Protein AF-M4ZAY9-F1 (afdb_monomer_lite)

Foldseek 3Di:
DDDDDDDDDDDPPPPPDDPVPVVVVVLVVLLVCCQDPDPPALVSNLRNLVSCCVPDDQLDPSNLSSLQSNLLSCLLVVVLVSNLVSLVSSLVSLPLVNVVVVVVPDDPPPDDDDDPQTPQRPDDPSCRSNLVSLQLNLLSCVLVLVLVVSLVSLVVNCVVPLQPVSSLLSNQLSQLSVVHDGPLVVSVVNYPCVDPPNVLSCVSVVNDALVVQLVVLCPDDPVSSLQSLLVSLLSNLSVCVSVVVLVSNLVSLVSNLPRPDSSDSSNSSSVSVNVVSVPDD

InterPro domains:
  IPR011990 Tetratricopeptide-like helical domain superfamily [G3DSA:1.25.40.10] (58-279)
  IPR011990 Tetratricopeptide-like helical domain superfamily [SSF48452] (43-262)
  IPR019734 Tetratricopeptide repeat [PS50005] (131-164)
  IPR019734 Tetratricopeptide repeat [SM00028] (64-97)
  IPR019734 Tetratricopeptide repeat [SM00028] (131-164)

Sequence (281 aa):
MTTQRWRLYLGCALIIGLISGLPARAEAAEAKRCTTTADPGADARIAGCSVVIEHGKPATPQVIEARFARAGAYLRKGDVDHAIDDYKIVIEQSSAGLLAAFDRAAPDQQESEPQPASRFGRAFGRNGYRTQAYRALGIARFQAGLLEQSQDDFRWLSEMDPRNADAALWLDLARRRAGQPSELADSAKRLDMSKWPAPIVRLFLGQTTPEAVLAAADRGGPAVRKARRCEASFFAGELMLQQSREADAIRLIDRAAAECPPTSGERSVANAEARILSIMP

Secondary structure (DSSP, 8-state):
-------------------TTHHHHHHHHHHHHHH-SS---HHHHHHHHHHHHHHSPTTSHHHHHHHHHHHHHHHHHT-HHHHHHHHHHHHHHTSHHHHHHHHHHS------------TTTTS--TTHHHHHHHHHHHHHHHHTT-HHHHHHHHHHHHHH-TT-HHHHHHHHHHHHHTTPPP-HHHHHTTS-TTSTTHHHHHHHTTSS-HHHHHHHHTSS-HHHHHHHHHHHHHHHHHHHHHTT-HHHHHHHHHHHHHHS-TT-HHHHHHHHHHHHHTT--

Radius of gyration: 25.93 Å; chains: 1; bounding box: 58×63×100 Å

Organism: NCBI:txid1245469

pLDDT: mean 82.8, std 20.81, range [28.36, 98.69]

Structure (mmCIF, N/CA/C/O backbone):
data_AF-M4ZAY9-F1
#
_entry.id   AF-M4ZAY9-F1
#
loop_
_atom_site.group_PDB
_atom_site.id
_atom_site.type_symbol
_atom_site.label_atom_id
_atom_site.label_alt_id
_atom_site.label_comp_id
_atom_site.label_asym_id
_atom_site.label_entity_id
_atom_site.label_seq_id
_atom_site.pdbx_PDB_ins_code
_atom_site.Cartn_x
_atom_site.Cartn_y
_atom_site.Cartn_z
_atom_site.occupancy
_atom_site.B_iso_or_equiv
_atom_site.auth_seq_id
_atom_site.auth_comp_id
_atom_site.auth_asym_id
_atom_site.auth_atom_id
_atom_site.pdbx_PDB_model_num
ATOM 1 N N . MET A 1 1 ? 36.959 -44.741 -80.129 1.00 39.53 1 MET A N 1
ATOM 2 C CA . MET A 1 1 ? 37.036 -43.302 -79.802 1.00 39.53 1 MET A CA 1
ATOM 3 C C . MET A 1 1 ? 36.089 -43.036 -78.645 1.00 39.53 1 MET A C 1
ATOM 5 O O . MET A 1 1 ? 34.889 -43.211 -78.783 1.00 39.53 1 MET A O 1
ATOM 9 N N . THR A 1 2 ? 36.666 -42.777 -77.478 1.00 41.62 2 THR A N 1
ATOM 10 C CA . THR A 1 2 ? 36.033 -42.613 -76.164 1.00 41.62 2 THR A CA 1
ATOM 11 C C . THR A 1 2 ? 35.757 -41.135 -75.892 1.00 41.62 2 THR A C 1
ATOM 13 O O . THR A 1 2 ? 36.705 -40.355 -75.866 1.00 41.62 2 THR A O 1
ATOM 16 N N . THR A 1 3 ? 34.508 -40.748 -75.626 1.00 41.38 3 THR A N 1
ATOM 17 C CA . THR A 1 3 ? 34.149 -39.368 -75.246 1.00 41.38 3 THR A CA 1
ATOM 18 C C . THR A 1 3 ? 33.245 -39.337 -74.009 1.00 41.38 3 THR A C 1
ATOM 20 O O . THR A 1 3 ? 32.034 -39.492 -74.062 1.00 41.38 3 THR A O 1
ATOM 23 N N . GLN A 1 4 ? 33.919 -39.183 -72.867 1.00 42.06 4 GLN A N 1
ATOM 24 C CA . GLN A 1 4 ? 33.735 -38.108 -71.884 1.00 42.06 4 GLN A CA 1
ATOM 25 C C . GLN A 1 4 ? 32.334 -37.857 -71.283 1.00 42.06 4 GLN A C 1
ATOM 27 O O . GLN A 1 4 ? 31.484 -37.161 -71.829 1.00 42.06 4 GLN A O 1
ATOM 32 N N . ARG A 1 5 ? 32.186 -38.343 -70.043 1.00 45.09 5 ARG A N 1
ATOM 33 C CA . ARG A 1 5 ? 31.149 -37.997 -69.058 1.00 45.09 5 ARG A CA 1
ATOM 34 C C . ARG A 1 5 ? 31.229 -36.516 -68.657 1.00 45.09 5 ARG A C 1
ATOM 36 O O . ARG A 1 5 ? 32.287 -36.073 -68.218 1.00 45.09 5 ARG A O 1
ATOM 43 N N . TRP A 1 6 ? 30.099 -35.808 -68.678 1.00 41.62 6 TRP A N 1
ATOM 44 C CA . TRP A 1 6 ? 29.927 -34.508 -68.019 1.00 41.62 6 TRP A CA 1
ATOM 45 C C . TRP A 1 6 ? 28.910 -34.638 -66.883 1.00 41.62 6 TRP A C 1
ATOM 47 O O . TRP A 1 6 ? 27.747 -34.973 -67.093 1.00 41.62 6 TRP A O 1
ATOM 57 N N . ARG A 1 7 ? 29.388 -34.414 -65.657 1.00 49.19 7 ARG A N 1
ATOM 58 C CA . ARG A 1 7 ? 28.574 -34.258 -64.450 1.00 49.19 7 ARG A CA 1
ATOM 59 C C . ARG A 1 7 ? 27.998 -32.842 -64.455 1.00 49.19 7 ARG A C 1
ATOM 61 O O . ARG A 1 7 ? 28.767 -31.889 -64.397 1.00 49.19 7 ARG A O 1
ATOM 68 N N . LEU A 1 8 ? 26.676 -32.707 -64.476 1.00 44.34 8 LEU A N 1
ATOM 69 C CA . LEU A 1 8 ? 25.993 -31.454 -64.152 1.00 44.34 8 LEU A CA 1
ATOM 70 C C . LEU A 1 8 ? 25.575 -31.509 -62.679 1.00 44.34 8 LEU A C 1
ATOM 72 O O . LEU A 1 8 ? 24.568 -32.113 -62.327 1.00 44.34 8 LEU A O 1
ATOM 76 N N . TYR A 1 9 ? 26.393 -30.899 -61.824 1.00 47.00 9 TYR A N 1
ATOM 77 C CA . TYR A 1 9 ? 25.968 -30.390 -60.523 1.00 47.00 9 TYR A CA 1
ATOM 78 C C . TYR A 1 9 ? 25.583 -28.926 -60.731 1.00 47.00 9 TYR A C 1
ATOM 80 O O . TYR A 1 9 ? 26.439 -28.124 -61.095 1.00 47.00 9 TYR A O 1
ATOM 88 N N . LEU A 1 10 ? 24.318 -28.571 -60.508 1.00 47.94 10 LEU A N 1
ATOM 89 C CA . LEU A 1 10 ? 23.867 -27.179 -60.503 1.00 47.94 10 LEU A CA 1
ATOM 90 C C . LEU A 1 10 ? 22.769 -26.987 -59.447 1.00 47.94 10 LEU A C 1
ATOM 92 O O . LEU A 1 10 ? 21.614 -27.333 -59.660 1.00 47.94 10 LEU A O 1
ATOM 96 N N . GLY A 1 11 ? 23.180 -26.411 -58.312 1.00 40.03 11 GLY A N 1
ATOM 97 C CA . GLY A 1 11 ? 22.481 -25.268 -57.720 1.00 40.03 11 GLY A CA 1
ATOM 98 C C . GLY A 1 11 ? 21.414 -25.510 -56.650 1.00 40.03 11 GLY A C 1
ATOM 99 O O . GLY A 1 11 ? 20.275 -25.108 -56.848 1.00 40.03 11 GLY A O 1
ATOM 100 N N . CYS A 1 12 ? 21.788 -25.993 -55.458 1.00 43.25 12 CYS A N 1
ATOM 101 C CA . CYS A 1 12 ? 21.084 -25.576 -54.235 1.00 43.25 12 CYS A CA 1
ATOM 102 C C . CYS A 1 12 ? 21.574 -24.170 -53.850 1.00 43.25 12 CYS A C 1
ATOM 104 O O . CYS A 1 12 ? 22.549 -24.026 -53.114 1.00 43.25 12 CYS A O 1
ATOM 106 N N . ALA A 1 13 ? 20.928 -23.128 -54.375 1.00 46.84 13 ALA A N 1
ATOM 107 C CA . ALA A 1 13 ? 21.115 -21.767 -53.884 1.00 46.84 13 ALA A CA 1
ATOM 108 C C . ALA A 1 13 ? 20.340 -21.607 -52.565 1.00 46.84 13 ALA A C 1
ATOM 110 O O . ALA A 1 13 ? 19.133 -21.376 -52.551 1.00 46.84 13 ALA A O 1
ATOM 111 N N . LEU A 1 14 ? 21.052 -21.764 -51.449 1.00 46.25 14 LEU A N 1
ATOM 112 C CA . LEU A 1 14 ? 20.613 -21.341 -50.122 1.00 46.25 14 LEU A CA 1
ATOM 113 C C . LEU A 1 14 ? 20.461 -19.814 -50.115 1.00 46.25 14 LEU A C 1
ATOM 115 O O . LEU A 1 14 ? 21.442 -19.082 -50.008 1.00 46.25 14 LEU A O 1
ATOM 119 N N . ILE A 1 15 ? 19.223 -19.331 -50.202 1.00 51.75 15 ILE A N 1
ATOM 120 C CA . ILE A 1 15 ? 18.872 -17.964 -49.810 1.00 51.75 15 ILE A CA 1
ATOM 121 C C . ILE A 1 15 ? 18.835 -17.948 -48.275 1.00 51.75 15 ILE A C 1
ATOM 123 O O . ILE A 1 15 ? 17.785 -18.097 -47.659 1.00 51.75 15 ILE A O 1
ATOM 127 N N . ILE A 1 16 ? 20.002 -17.816 -47.644 1.00 55.78 16 ILE A N 1
ATOM 128 C CA . ILE A 1 16 ? 20.110 -17.353 -46.255 1.00 55.78 16 ILE A CA 1
ATOM 129 C C . ILE A 1 16 ? 20.502 -15.879 -46.350 1.00 55.78 16 ILE A C 1
ATOM 131 O O . ILE A 1 16 ? 21.679 -15.537 -46.415 1.00 55.78 16 ILE A O 1
ATOM 135 N N . GLY A 1 17 ? 19.507 -14.999 -46.442 1.00 49.91 17 GLY A N 1
ATOM 136 C CA . GLY A 1 17 ? 19.725 -13.564 -46.590 1.00 49.91 17 GLY A CA 1
ATOM 137 C C . GLY A 1 17 ? 18.629 -12.749 -45.910 1.00 49.91 17 GLY A C 1
ATOM 138 O O . GLY A 1 17 ? 17.504 -12.725 -46.387 1.00 49.91 17 GLY A O 1
ATOM 139 N N . LEU A 1 18 ? 19.017 -12.058 -44.830 1.00 50.62 18 LEU A N 1
ATOM 140 C CA . LEU A 1 18 ? 18.305 -11.004 -44.086 1.00 50.62 18 LEU A CA 1
ATOM 141 C C . LEU A 1 18 ? 17.068 -11.394 -43.244 1.00 50.62 18 LEU A C 1
ATOM 143 O O . LEU A 1 18 ? 15.935 -11.080 -43.590 1.00 50.62 18 LEU A O 1
ATOM 147 N N . ILE A 1 19 ? 17.303 -11.918 -42.032 1.00 52.25 19 ILE A N 1
ATOM 148 C CA . ILE A 1 19 ? 16.341 -11.836 -40.901 1.00 52.25 19 ILE A CA 1
ATOM 149 C C . ILE A 1 19 ? 16.903 -10.986 -39.731 1.00 52.25 19 ILE A C 1
ATOM 151 O O . ILE A 1 19 ? 16.218 -10.709 -38.751 1.00 52.25 19 ILE A O 1
ATOM 155 N N . SER A 1 20 ? 18.126 -10.458 -39.833 1.00 50.81 20 SER A N 1
ATOM 156 C CA . SER A 1 20 ? 18.870 -9.858 -38.709 1.00 50.81 20 SER A CA 1
ATOM 157 C C . SER A 1 20 ? 18.373 -8.496 -38.178 1.00 50.81 20 SER A C 1
ATOM 159 O O . SER A 1 20 ? 19.013 -7.933 -37.298 1.00 50.81 20 SER A O 1
ATOM 161 N N . GLY A 1 21 ? 17.243 -7.954 -38.655 1.00 52.75 21 GLY A N 1
ATOM 162 C CA . GLY A 1 21 ? 16.723 -6.639 -38.224 1.00 52.75 21 GLY A CA 1
ATOM 163 C C . GLY A 1 21 ? 15.295 -6.616 -37.662 1.00 52.75 21 GLY A C 1
ATOM 164 O O . GLY A 1 21 ? 14.868 -5.598 -37.118 1.00 52.75 21 GLY A O 1
ATOM 165 N N . LEU A 1 22 ? 14.541 -7.710 -37.793 1.00 52.97 22 LEU A N 1
ATOM 166 C CA . LEU A 1 22 ? 13.172 -7.828 -37.277 1.00 52.97 22 LEU A CA 1
ATOM 167 C C . LEU A 1 22 ? 13.088 -7.981 -35.744 1.00 52.97 22 LEU A C 1
ATOM 169 O O . LEU A 1 22 ? 12.255 -7.282 -35.160 1.00 52.97 22 LEU A O 1
ATOM 173 N N . PRO A 1 23 ? 13.929 -8.799 -35.067 1.00 66.25 23 PRO A N 1
ATOM 174 C CA . PRO A 1 23 ? 13.821 -8.963 -33.614 1.00 66.25 23 PRO A CA 1
ATOM 175 C C . PRO A 1 23 ? 14.144 -7.664 -32.864 1.00 66.25 23 PRO A C 1
ATOM 177 O O . PRO A 1 23 ? 13.347 -7.228 -32.042 1.00 66.25 23 PRO A O 1
ATOM 180 N N . ALA A 1 24 ? 15.203 -6.949 -33.259 1.00 69.50 24 ALA A N 1
ATOM 181 C CA . ALA A 1 24 ? 15.606 -5.701 -32.604 1.00 69.50 24 ALA A CA 1
ATOM 182 C C . ALA A 1 24 ? 14.545 -4.583 -32.697 1.00 69.50 24 ALA A C 1
ATOM 184 O O . ALA A 1 24 ? 14.370 -3.790 -31.772 1.00 69.50 24 ALA A O 1
ATOM 185 N N . ARG A 1 25 ? 13.797 -4.504 -33.809 1.00 70.62 25 ARG A N 1
ATOM 186 C CA . ARG A 1 25 ? 12.691 -3.539 -33.954 1.00 70.62 25 ARG A CA 1
ATOM 187 C C . ARG A 1 25 ? 11.478 -3.915 -33.105 1.00 70.62 25 ARG A C 1
ATOM 189 O O . ARG A 1 25 ? 10.823 -3.019 -32.574 1.00 70.62 25 ARG A O 1
ATOM 196 N N . ALA A 1 26 ? 11.183 -5.208 -32.984 1.00 76.69 26 ALA A N 1
ATOM 197 C CA . ALA A 1 26 ? 10.108 -5.706 -32.134 1.00 76.69 26 ALA A CA 1
ATOM 198 C C . ALA A 1 26 ? 10.431 -5.493 -30.645 1.00 76.69 26 ALA A C 1
ATOM 200 O O . ALA A 1 26 ? 9.602 -4.952 -29.919 1.00 76.69 26 ALA A O 1
ATOM 201 N N . GLU A 1 27 ? 11.658 -5.796 -30.219 1.00 78.19 27 GLU A N 1
ATOM 202 C CA . GLU A 1 27 ? 12.160 -5.547 -28.860 1.00 78.19 27 GLU A CA 1
ATOM 203 C C . GLU A 1 27 ? 12.121 -4.056 -28.505 1.00 78.19 27 GLU A C 1
ATOM 205 O O . GLU A 1 27 ? 11.614 -3.673 -27.451 1.00 78.19 27 GLU A O 1
ATOM 210 N N . ALA A 1 28 ? 12.563 -3.180 -29.414 1.00 79.25 28 ALA A N 1
ATOM 211 C CA . ALA A 1 28 ? 12.490 -1.736 -29.202 1.00 79.25 28 ALA A CA 1
ATOM 212 C C . ALA A 1 28 ? 11.041 -1.224 -29.084 1.00 79.25 28 ALA A C 1
ATOM 214 O O . ALA A 1 28 ? 10.778 -0.268 -28.352 1.00 79.25 28 ALA A O 1
ATOM 215 N N . ALA A 1 29 ? 10.087 -1.833 -29.795 1.00 83.75 29 ALA A N 1
ATOM 216 C CA . ALA A 1 29 ? 8.668 -1.510 -29.661 1.00 83.75 29 ALA A CA 1
ATOM 217 C C . ALA A 1 29 ? 8.074 -2.039 -28.342 1.00 83.75 29 ALA A C 1
ATOM 219 O O . ALA A 1 29 ? 7.259 -1.351 -27.725 1.00 83.75 29 ALA A O 1
ATOM 220 N N . GLU A 1 30 ? 8.506 -3.216 -27.888 1.00 88.38 30 GLU A N 1
ATOM 221 C CA . GLU A 1 30 ? 8.111 -3.816 -26.610 1.00 88.38 30 GLU A CA 1
ATOM 222 C C . GLU A 1 30 ? 8.615 -2.978 -25.427 1.00 88.38 30 GLU A C 1
ATOM 224 O O . GLU A 1 30 ? 7.831 -2.591 -24.562 1.00 88.38 30 GLU A O 1
ATOM 229 N N . ALA A 1 31 ? 9.888 -2.574 -25.443 1.00 87.94 31 ALA A N 1
ATOM 230 C CA . ALA A 1 31 ? 10.501 -1.745 -24.404 1.00 87.94 31 ALA A CA 1
ATOM 231 C C . ALA A 1 31 ? 9.751 -0.418 -24.171 1.00 87.94 31 ALA A C 1
ATOM 233 O O . ALA A 1 31 ? 9.634 0.050 -23.035 1.00 87.94 31 ALA A O 1
ATOM 234 N N . LYS A 1 32 ? 9.152 0.169 -25.221 1.00 89.31 32 LYS A N 1
ATOM 235 C CA . LYS A 1 32 ? 8.314 1.381 -25.101 1.00 89.31 32 LYS A CA 1
ATOM 236 C C . LYS A 1 32 ? 7.084 1.170 -24.219 1.00 89.31 32 LYS A C 1
ATOM 238 O O . LYS A 1 32 ? 6.584 2.130 -23.633 1.00 89.31 32 LYS A O 1
ATOM 243 N N . ARG A 1 33 ? 6.595 -0.065 -24.073 1.00 89.56 33 ARG A N 1
ATOM 244 C CA . ARG A 1 33 ? 5.493 -0.382 -23.152 1.00 89.56 33 ARG A CA 1
ATOM 245 C C . ARG A 1 33 ? 5.910 -0.244 -21.689 1.00 89.56 33 ARG A C 1
ATOM 247 O O . ARG A 1 33 ? 5.046 -0.021 -20.848 1.00 89.56 33 ARG A O 1
ATOM 254 N N . CYS A 1 34 ? 7.208 -0.269 -21.374 1.00 88.75 34 CYS A N 1
ATOM 255 C CA . CYS A 1 34 ? 7.677 0.037 -20.025 1.00 88.75 34 CYS A CA 1
ATOM 256 C C . CYS A 1 34 ? 7.487 1.517 -19.669 1.00 88.75 34 CYS A C 1
ATOM 258 O O . CYS A 1 34 ? 7.039 1.833 -18.569 1.00 88.75 34 CYS A O 1
ATOM 260 N N . THR A 1 35 ? 7.745 2.427 -20.612 1.00 78.69 35 THR A N 1
ATOM 261 C CA . THR A 1 35 ? 7.812 3.880 -20.362 1.00 78.69 35 THR A CA 1
ATOM 262 C C . THR A 1 35 ? 6.609 4.670 -20.886 1.00 78.69 35 THR A C 1
ATOM 264 O O . THR A 1 35 ? 6.498 5.865 -20.614 1.00 78.69 35 THR A O 1
ATOM 267 N N . THR A 1 36 ? 5.676 4.026 -21.598 1.00 81.94 36 THR A N 1
ATOM 268 C CA . THR A 1 36 ? 4.480 4.687 -22.146 1.00 81.94 36 THR A CA 1
ATOM 269 C C . THR A 1 36 ? 3.623 5.360 -21.067 1.00 81.94 36 THR A C 1
ATOM 271 O O . THR A 1 36 ? 3.457 4.840 -19.953 1.00 81.94 36 THR A O 1
ATOM 274 N N . THR A 1 37 ? 3.076 6.529 -21.418 1.00 73.31 37 THR A N 1
ATOM 275 C CA . THR A 1 37 ? 2.229 7.371 -20.560 1.00 73.31 37 THR A CA 1
ATOM 276 C C . THR A 1 37 ? 0.831 6.788 -20.369 1.00 73.31 37 THR A C 1
ATOM 278 O O . THR A 1 37 ? 0.268 6.897 -19.272 1.00 73.31 37 THR A O 1
ATOM 281 N N . ALA A 1 38 ? 0.296 6.140 -21.407 1.00 80.50 38 ALA A N 1
ATOM 282 C CA . ALA A 1 38 ? -0.907 5.325 -21.312 1.00 80.50 38 ALA A CA 1
ATOM 283 C C . ALA A 1 38 ? -0.649 4.114 -20.397 1.00 80.50 38 ALA A C 1
ATOM 285 O O . ALA A 1 38 ? 0.487 3.661 -20.262 1.00 80.50 38 ALA A O 1
ATOM 286 N N . ASP A 1 39 ? -1.681 3.592 -19.735 1.00 80.94 39 ASP A N 1
ATOM 287 C CA . ASP A 1 39 ? -1.568 2.298 -19.053 1.00 80.94 39 ASP A CA 1
ATOM 288 C C . ASP A 1 39 ? -1.711 1.185 -20.105 1.00 80.94 39 ASP A C 1
ATOM 290 O O . ASP A 1 39 ? -2.803 1.033 -20.652 1.00 80.94 39 ASP A O 1
ATOM 294 N N . PRO A 1 40 ? -0.648 0.423 -20.433 1.00 88.19 40 PRO A N 1
ATOM 295 C CA . PRO A 1 40 ? -0.729 -0.652 -21.409 1.00 88.19 40 PRO A CA 1
ATOM 296 C C . PRO A 1 40 ? -1.371 -1.916 -20.811 1.00 88.19 40 PRO A C 1
ATOM 298 O O . PRO A 1 40 ? -1.503 -2.914 -21.511 1.00 88.19 40 PRO A O 1
ATOM 301 N N . GLY A 1 41 ? -1.748 -1.903 -19.527 1.00 91.06 41 GLY A N 1
ATOM 302 C CA . GLY A 1 41 ? -2.121 -3.101 -18.784 1.00 91.06 41 GLY A CA 1
ATOM 303 C C . GLY A 1 41 ? -0.912 -3.756 -18.115 1.00 91.06 41 GLY A C 1
ATOM 304 O O . GLY A 1 41 ? 0.242 -3.440 -18.412 1.00 91.06 41 GLY A O 1
ATOM 305 N N . ALA A 1 42 ? -1.176 -4.644 -17.153 1.00 92.75 42 ALA A N 1
ATOM 306 C CA . ALA A 1 42 ? -0.124 -5.249 -16.338 1.00 92.75 42 ALA A CA 1
ATOM 307 C C . ALA A 1 42 ? 0.813 -6.138 -17.171 1.00 92.75 42 ALA A C 1
ATOM 309 O O . ALA A 1 42 ? 2.022 -5.941 -17.120 1.00 92.75 42 ALA A O 1
ATOM 310 N N . ASP A 1 43 ? 0.268 -7.039 -17.993 1.00 95.69 43 ASP A N 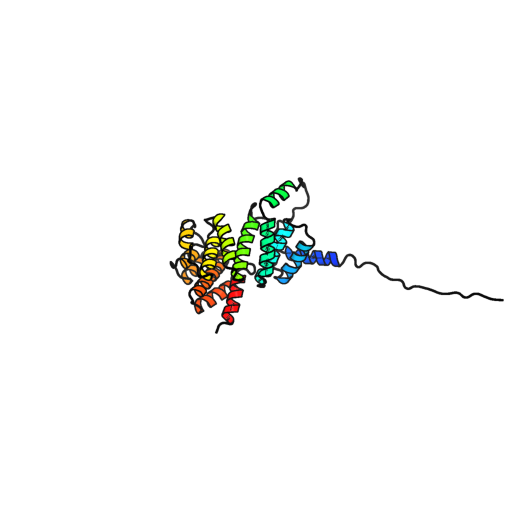1
ATOM 311 C CA . ASP A 1 43 ? 1.068 -7.979 -18.795 1.00 95.69 43 ASP A CA 1
ATOM 312 C C . ASP A 1 43 ? 1.994 -7.265 -19.779 1.00 95.69 43 ASP A C 1
ATOM 314 O O . ASP A 1 43 ? 3.190 -7.540 -19.842 1.00 95.69 43 ASP A O 1
ATOM 318 N N . ALA A 1 44 ? 1.463 -6.275 -20.494 1.00 95.06 44 ALA A N 1
ATOM 319 C CA . ALA A 1 44 ? 2.235 -5.479 -21.436 1.00 95.06 44 ALA A CA 1
ATOM 320 C C . ALA A 1 44 ? 3.308 -4.620 -20.742 1.00 95.06 44 ALA A C 1
ATOM 322 O O . ALA A 1 44 ? 4.394 -4.430 -21.292 1.00 95.06 44 ALA A O 1
ATOM 323 N N . ARG A 1 45 ? 3.035 -4.110 -19.529 1.00 94.94 45 ARG A N 1
ATOM 324 C CA . ARG A 1 45 ? 4.047 -3.408 -18.723 1.00 94.94 45 ARG A CA 1
ATOM 325 C C . ARG A 1 45 ? 5.144 -4.373 -18.268 1.00 94.94 45 ARG A C 1
ATOM 327 O O . ARG A 1 45 ? 6.313 -4.010 -18.342 1.00 94.94 45 ARG A O 1
ATOM 334 N N . ILE A 1 46 ? 4.783 -5.586 -17.839 1.00 96.94 46 ILE A N 1
ATOM 335 C CA . ILE A 1 46 ? 5.736 -6.621 -17.415 1.00 96.94 46 ILE A CA 1
ATOM 336 C C . ILE A 1 46 ? 6.655 -7.013 -18.569 1.00 96.94 46 ILE A C 1
ATOM 338 O O . ILE A 1 46 ? 7.874 -6.978 -18.403 1.00 96.94 46 ILE A O 1
ATOM 342 N N . ALA A 1 47 ? 6.091 -7.322 -19.738 1.00 96.50 47 ALA A N 1
ATOM 343 C CA . ALA A 1 47 ? 6.857 -7.687 -20.926 1.00 96.50 47 ALA A CA 1
ATOM 344 C C . ALA A 1 47 ? 7.803 -6.551 -21.351 1.00 96.50 47 ALA A C 1
ATOM 346 O O . ALA A 1 47 ? 9.015 -6.749 -21.429 1.00 96.50 47 ALA A O 1
ATOM 347 N N . GLY A 1 48 ? 7.280 -5.329 -21.494 1.00 96.19 48 GLY A N 1
ATOM 348 C CA . GLY A 1 48 ? 8.083 -4.167 -21.870 1.00 96.19 48 GLY A CA 1
ATOM 349 C C . GLY A 1 48 ? 9.214 -3.854 -20.895 1.00 96.19 48 GLY A C 1
ATOM 350 O O . GLY A 1 48 ? 10.335 -3.579 -21.318 1.00 96.19 48 GLY A O 1
ATOM 351 N N . CYS A 1 49 ? 8.953 -3.891 -19.586 1.00 96.38 49 CYS A N 1
ATOM 352 C CA . CYS A 1 49 ? 9.992 -3.613 -18.598 1.00 96.38 49 CYS A CA 1
ATOM 353 C C . CYS A 1 49 ? 11.004 -4.752 -18.469 1.00 96.38 49 CYS A C 1
ATOM 355 O O . CYS A 1 49 ? 12.162 -4.476 -18.171 1.00 96.38 49 CYS A O 1
ATOM 357 N N . SER A 1 50 ? 10.617 -6.000 -18.744 1.00 97.50 50 SER A N 1
ATOM 358 C CA . SER A 1 50 ? 11.564 -7.121 -18.757 1.00 97.50 50 SER A CA 1
ATOM 359 C C . SER A 1 50 ? 12.613 -6.947 -19.853 1.00 97.50 50 SER A C 1
ATOM 361 O O . SER A 1 50 ? 13.795 -7.042 -19.545 1.00 97.50 50 SER A O 1
ATOM 363 N N . VAL A 1 51 ? 12.219 -6.511 -21.057 1.00 95.56 51 VAL A N 1
ATOM 364 C CA . VAL A 1 51 ? 13.172 -6.160 -22.131 1.00 95.56 51 VAL A CA 1
ATOM 365 C C . VAL A 1 51 ? 14.151 -5.069 -21.675 1.00 95.56 51 VAL A C 1
ATOM 367 O O . VAL A 1 51 ? 15.360 -5.188 -21.864 1.00 95.56 51 VAL A O 1
ATOM 370 N N . VAL A 1 52 ? 13.660 -4.009 -21.021 1.00 93.44 52 VAL A N 1
ATOM 371 C CA . VAL A 1 52 ? 14.531 -2.931 -20.511 1.00 93.44 52 VAL A CA 1
ATOM 372 C C . VAL A 1 52 ? 15.518 -3.446 -19.458 1.00 93.44 52 VAL A C 1
ATOM 374 O O . VAL A 1 52 ? 16.664 -3.006 -19.427 1.00 93.44 52 VAL A O 1
ATOM 377 N N . ILE A 1 53 ? 15.089 -4.367 -18.596 1.00 94.94 53 ILE A N 1
ATOM 378 C CA . ILE A 1 53 ? 15.912 -4.929 -17.519 1.00 94.94 53 ILE A CA 1
ATOM 379 C C . ILE A 1 53 ? 16.956 -5.915 -18.058 1.00 94.94 53 ILE A C 1
ATOM 381 O O . ILE A 1 53 ? 18.087 -5.902 -17.581 1.00 94.94 53 ILE A O 1
ATOM 385 N N . GLU A 1 54 ? 16.588 -6.755 -19.025 1.00 94.88 54 GLU A N 1
ATOM 386 C CA . GLU A 1 54 ? 17.451 -7.795 -19.604 1.00 94.88 54 GLU A CA 1
ATOM 387 C C . GLU A 1 54 ? 18.591 -7.207 -20.439 1.00 94.88 54 GLU A C 1
ATOM 389 O O . GLU A 1 54 ? 19.728 -7.669 -20.352 1.00 94.88 54 GLU A O 1
ATOM 394 N N . HIS A 1 55 ? 18.305 -6.160 -21.213 1.00 91.38 55 HIS A N 1
ATOM 395 C CA . HIS A 1 55 ? 19.290 -5.520 -22.089 1.00 91.38 55 HIS A CA 1
ATOM 396 C C . HIS A 1 55 ? 19.935 -4.271 -21.473 1.00 91.38 55 HIS A C 1
ATOM 398 O O . HIS A 1 55 ? 20.903 -3.734 -22.015 1.00 91.38 55 HIS A O 1
ATOM 404 N N . GLY A 1 56 ? 19.395 -3.779 -20.358 1.00 87.12 56 GLY A N 1
ATOM 405 C CA . GLY A 1 56 ? 19.874 -2.582 -19.680 1.00 87.12 56 GLY A CA 1
ATOM 406 C C . GLY A 1 56 ? 21.045 -2.854 -18.739 1.00 87.12 56 GLY A C 1
ATOM 407 O O . GLY A 1 56 ? 21.173 -3.915 -18.131 1.00 87.12 56 GLY A O 1
ATOM 408 N N . LYS A 1 57 ? 21.900 -1.845 -18.549 1.00 86.38 57 LYS A N 1
ATOM 409 C CA . LYS A 1 57 ? 22.973 -1.914 -17.552 1.00 86.38 57 LYS A CA 1
ATOM 410 C C . LYS A 1 57 ? 22.370 -1.881 -16.132 1.00 86.38 57 LYS A C 1
ATOM 412 O O . LYS A 1 57 ? 21.630 -0.937 -15.826 1.00 86.38 57 LYS A O 1
ATOM 417 N N . PRO A 1 58 ? 22.699 -2.843 -15.245 1.00 84.00 58 PRO A N 1
ATOM 418 C CA . PRO A 1 58 ? 22.188 -2.872 -13.875 1.00 84.00 58 PRO A CA 1
ATOM 419 C C . PRO A 1 58 ? 22.460 -1.579 -13.099 1.00 84.00 58 PRO A C 1
ATOM 421 O O . PRO A 1 58 ? 23.465 -0.906 -13.334 1.00 84.00 58 PRO A O 1
ATOM 424 N N . ALA A 1 59 ? 21.562 -1.253 -12.164 1.00 80.50 59 ALA A N 1
ATOM 425 C CA . ALA A 1 59 ? 21.613 -0.065 -11.308 1.00 80.50 59 ALA A CA 1
ATOM 426 C C . ALA A 1 59 ? 21.619 1.294 -12.039 1.00 80.50 59 ALA A C 1
ATOM 428 O O . ALA A 1 59 ? 21.764 2.332 -11.401 1.00 80.50 59 ALA A O 1
ATOM 429 N N . THR A 1 60 ? 21.409 1.328 -13.359 1.00 83.00 60 THR A N 1
ATOM 430 C CA . THR A 1 60 ? 21.115 2.589 -14.053 1.00 83.00 60 THR A CA 1
ATOM 431 C C . THR A 1 60 ? 19.710 3.083 -13.699 1.00 83.00 60 THR A C 1
ATOM 433 O O . THR A 1 60 ? 18.823 2.253 -13.473 1.00 83.00 60 THR A O 1
ATOM 436 N N . PRO A 1 61 ? 19.452 4.406 -13.712 1.00 80.62 61 PRO A N 1
ATOM 437 C CA . PRO A 1 61 ? 18.119 4.951 -13.448 1.00 80.62 61 PRO A CA 1
ATOM 438 C C . PRO A 1 61 ? 17.027 4.307 -14.309 1.00 80.62 61 PRO A C 1
ATOM 440 O O . PRO A 1 61 ? 15.971 3.953 -13.799 1.00 80.62 61 PRO A O 1
ATOM 443 N N . GLN A 1 62 ? 17.316 4.050 -15.588 1.00 82.38 62 GLN A N 1
ATOM 444 C CA . GLN A 1 62 ? 16.388 3.391 -16.505 1.00 82.38 62 GLN A CA 1
ATOM 445 C C . GLN A 1 62 ? 16.012 1.969 -16.054 1.00 82.38 62 GLN A C 1
ATOM 447 O O . GLN A 1 62 ? 14.836 1.608 -16.084 1.00 82.38 62 GLN A O 1
ATOM 452 N N . VAL A 1 63 ? 16.987 1.160 -15.622 1.00 88.12 63 VAL A N 1
ATOM 453 C CA . VAL A 1 63 ? 16.730 -0.209 -15.141 1.00 88.12 63 VAL A CA 1
ATOM 454 C C . VAL A 1 63 ? 16.034 -0.199 -13.781 1.00 88.12 63 VAL A C 1
ATOM 456 O O . VAL A 1 63 ? 15.128 -1.000 -13.563 1.00 88.12 63 VAL A O 1
ATOM 459 N N . ILE A 1 64 ? 16.402 0.718 -12.882 1.00 87.38 64 ILE A N 1
ATOM 460 C CA . ILE A 1 64 ? 15.738 0.883 -11.580 1.00 87.38 64 ILE A CA 1
ATOM 461 C C . ILE A 1 64 ? 14.263 1.262 -11.781 1.00 87.38 64 ILE A C 1
ATOM 463 O O . ILE A 1 64 ? 13.377 0.648 -11.186 1.00 87.38 64 ILE A O 1
ATOM 467 N N . GLU A 1 65 ? 13.983 2.224 -12.662 1.00 85.19 65 GLU A N 1
ATOM 468 C CA . GLU A 1 65 ? 12.619 2.622 -13.021 1.00 85.19 65 GLU A CA 1
ATOM 469 C C . GLU A 1 65 ? 11.833 1.465 -13.642 1.00 85.19 65 GLU A C 1
ATOM 471 O O . GLU A 1 65 ? 10.680 1.233 -13.268 1.00 85.19 65 GLU A O 1
ATOM 476 N N . ALA A 1 66 ? 12.454 0.703 -14.548 1.00 91.56 66 ALA A N 1
ATOM 477 C CA . ALA A 1 66 ? 11.824 -0.458 -15.163 1.00 91.56 66 ALA A CA 1
ATOM 478 C C . ALA A 1 66 ? 11.474 -1.538 -14.131 1.00 91.56 66 ALA A C 1
ATOM 480 O O . ALA A 1 66 ? 10.371 -2.082 -14.179 1.00 91.56 66 ALA A O 1
ATOM 481 N N . ARG A 1 67 ? 12.358 -1.807 -13.161 1.00 94.44 67 ARG A N 1
ATOM 482 C CA . ARG A 1 67 ? 12.075 -2.732 -12.050 1.00 94.44 67 ARG A CA 1
ATOM 483 C C . ARG A 1 67 ? 10.926 -2.245 -11.189 1.00 94.44 67 ARG A C 1
ATOM 485 O O . ARG A 1 67 ? 9.999 -3.005 -10.939 1.00 94.44 67 ARG A O 1
ATOM 492 N N . PHE A 1 68 ? 10.928 -0.973 -10.798 1.00 92.25 68 PHE A N 1
ATOM 493 C CA . PHE A 1 68 ? 9.841 -0.404 -10.002 1.00 92.25 68 PHE A CA 1
ATOM 494 C C . PHE A 1 68 ? 8.488 -0.487 -10.733 1.00 92.25 68 PHE A C 1
ATOM 496 O O . PHE A 1 68 ? 7.474 -0.873 -10.148 1.00 92.25 68 PHE A O 1
ATOM 503 N N . ALA A 1 69 ? 8.467 -0.163 -12.030 1.00 91.38 69 ALA A N 1
ATOM 504 C CA . ALA A 1 69 ? 7.265 -0.243 -12.855 1.00 91.38 69 ALA A CA 1
ATOM 505 C C . ALA A 1 69 ? 6.787 -1.690 -13.057 1.00 91.38 69 ALA A C 1
ATOM 507 O O . ALA A 1 69 ? 5.579 -1.946 -13.016 1.00 91.38 69 ALA A O 1
ATOM 508 N N . ARG A 1 70 ? 7.716 -2.636 -13.246 1.00 96.00 70 ARG A N 1
ATOM 509 C CA . ARG A 1 70 ? 7.412 -4.064 -13.367 1.00 96.00 70 ARG A CA 1
ATOM 510 C C . ARG A 1 70 ? 6.866 -4.635 -12.059 1.00 96.00 70 ARG A C 1
ATOM 512 O O . ARG A 1 70 ? 5.824 -5.281 -12.093 1.00 96.00 70 ARG A O 1
ATOM 519 N N . ALA A 1 71 ? 7.473 -4.301 -10.921 1.00 96.56 71 ALA A N 1
ATOM 520 C CA . ALA A 1 71 ? 6.990 -4.677 -9.593 1.00 96.56 71 ALA A CA 1
ATOM 521 C C . ALA A 1 71 ? 5.547 -4.216 -9.350 1.00 96.56 71 ALA A C 1
ATOM 523 O O . ALA A 1 71 ? 4.696 -5.002 -8.941 1.00 96.56 71 ALA A O 1
ATOM 524 N N . GLY A 1 72 ? 5.234 -2.959 -9.684 1.00 92.75 72 GLY A N 1
ATOM 525 C CA . GLY A 1 72 ? 3.867 -2.446 -9.572 1.00 92.75 72 GLY A CA 1
ATOM 526 C C . GLY A 1 72 ? 2.874 -3.185 -10.476 1.00 92.75 72 GLY A C 1
ATOM 527 O O . GLY A 1 72 ? 1.716 -3.371 -10.107 1.00 92.75 72 GLY A O 1
ATOM 528 N N . ALA A 1 73 ? 3.308 -3.639 -11.653 1.00 95.19 73 ALA A N 1
ATOM 529 C CA . ALA A 1 73 ? 2.477 -4.442 -12.544 1.00 95.19 73 ALA A CA 1
ATOM 530 C C . ALA A 1 73 ? 2.267 -5.876 -12.025 1.00 95.19 73 ALA A C 1
ATOM 532 O O . ALA A 1 73 ? 1.138 -6.364 -12.091 1.00 95.19 73 ALA A O 1
ATOM 533 N N . TYR A 1 74 ? 3.297 -6.510 -11.457 1.00 97.75 74 TYR A N 1
ATOM 534 C CA . TYR A 1 74 ? 3.177 -7.795 -10.761 1.00 97.75 74 TYR A CA 1
ATOM 535 C C . TYR A 1 74 ? 2.215 -7.707 -9.573 1.00 97.75 74 TYR A C 1
ATOM 537 O O . TYR A 1 74 ? 1.264 -8.487 -9.492 1.00 97.75 74 TYR A O 1
ATOM 545 N N . LEU A 1 75 ? 2.365 -6.679 -8.731 1.00 95.00 75 LEU A N 1
ATOM 546 C CA . LEU A 1 75 ? 1.508 -6.466 -7.566 1.00 95.00 75 LEU A CA 1
ATOM 547 C C . LEU A 1 75 ? 0.029 -6.379 -7.967 1.00 95.00 75 LEU A C 1
ATOM 549 O O . LEU A 1 75 ? -0.801 -7.089 -7.409 1.00 95.00 75 LEU A O 1
ATOM 553 N N . ARG A 1 76 ? -0.298 -5.609 -9.015 1.00 92.19 76 ARG A N 1
ATOM 554 C CA . ARG A 1 76 ? -1.669 -5.505 -9.555 1.00 92.19 76 ARG A CA 1
ATOM 555 C C . ARG A 1 76 ? -2.268 -6.837 -10.001 1.00 92.19 76 ARG A C 1
ATOM 557 O O . ARG A 1 76 ? -3.488 -6.991 -9.952 1.00 92.19 76 ARG A O 1
ATOM 564 N N . LYS A 1 77 ? -1.437 -7.770 -10.474 1.00 94.75 77 LYS A N 1
ATOM 565 C CA . LYS A 1 77 ? -1.867 -9.128 -10.833 1.00 94.75 77 LYS A CA 1
ATOM 566 C C . LYS A 1 77 ? -2.040 -10.035 -9.615 1.00 94.75 77 LYS A C 1
ATOM 568 O O . LYS A 1 77 ? -2.565 -11.132 -9.761 1.00 94.75 77 LYS A O 1
ATOM 573 N N . GLY A 1 78 ? -1.620 -9.585 -8.435 1.00 92.88 78 GLY A N 1
ATOM 574 C CA . GLY A 1 78 ? -1.497 -10.420 -7.247 1.00 92.88 78 GLY A CA 1
ATOM 575 C C . GLY A 1 78 ? -0.264 -11.323 -7.273 1.00 92.88 78 GLY A C 1
ATOM 576 O O . GLY A 1 78 ? -0.175 -12.214 -6.440 1.00 92.88 78 GLY A O 1
ATOM 577 N N . ASP A 1 79 ? 0.677 -11.102 -8.195 1.00 97.25 79 ASP A N 1
ATOM 578 C CA . ASP A 1 79 ? 1.964 -11.799 -8.225 1.00 97.25 79 ASP A CA 1
ATOM 579 C C . ASP A 1 79 ? 2.921 -11.105 -7.250 1.00 97.25 79 ASP A C 1
ATOM 581 O O . ASP A 1 79 ? 3.746 -10.263 -7.611 1.00 97.25 79 ASP A O 1
ATOM 585 N N . VAL A 1 80 ? 2.683 -11.348 -5.964 1.00 96.69 80 VAL A N 1
ATOM 586 C CA . VAL A 1 80 ? 3.325 -10.582 -4.896 1.00 96.69 80 VAL A CA 1
ATOM 587 C C . VAL A 1 80 ? 4.804 -10.947 -4.752 1.00 96.69 80 VAL A C 1
ATOM 589 O O . VAL A 1 80 ? 5.607 -10.072 -4.434 1.00 96.69 80 VAL A O 1
ATOM 592 N N . ASP A 1 81 ? 5.183 -12.186 -5.066 1.00 98.12 81 ASP A N 1
ATOM 593 C CA . ASP A 1 81 ? 6.566 -12.664 -4.964 1.00 98.12 81 ASP A CA 1
ATOM 594 C C . ASP A 1 81 ? 7.489 -11.914 -5.933 1.00 98.12 81 ASP A C 1
ATOM 596 O O . ASP A 1 81 ? 8.460 -11.281 -5.507 1.00 98.12 81 ASP A O 1
ATOM 600 N N . HIS A 1 82 ? 7.136 -11.858 -7.224 1.00 98.56 82 HIS A N 1
ATOM 601 C CA . HIS A 1 82 ? 7.929 -11.107 -8.201 1.00 98.56 82 HIS A CA 1
ATOM 602 C C . HIS A 1 82 ? 7.925 -9.597 -7.924 1.00 98.56 82 HIS A C 1
ATOM 604 O O . HIS A 1 82 ? 8.915 -8.910 -8.193 1.00 98.56 82 HIS A O 1
ATOM 610 N N . ALA A 1 83 ? 6.829 -9.059 -7.372 1.00 98.00 83 ALA A N 1
ATOM 611 C CA . ALA A 1 83 ? 6.778 -7.660 -6.957 1.00 98.00 83 ALA A CA 1
ATOM 612 C C . ALA A 1 83 ? 7.777 -7.365 -5.826 1.00 98.00 83 ALA A C 1
ATOM 614 O O . ALA A 1 83 ? 8.522 -6.385 -5.904 1.00 98.00 83 ALA A O 1
ATOM 615 N N . ILE A 1 84 ? 7.816 -8.216 -4.796 1.00 98.50 84 ILE A N 1
ATOM 616 C CA . ILE A 1 84 ? 8.748 -8.107 -3.667 1.00 98.50 84 ILE A CA 1
ATOM 617 C C . ILE A 1 84 ? 10.198 -8.152 -4.158 1.00 98.50 84 ILE A C 1
ATOM 619 O O . ILE A 1 84 ? 11.000 -7.307 -3.750 1.00 98.50 84 ILE A O 1
ATOM 623 N N . ASP A 1 85 ? 10.533 -9.088 -5.045 1.00 98.25 85 ASP A N 1
ATOM 624 C CA . ASP A 1 85 ? 11.895 -9.240 -5.561 1.00 98.25 85 ASP A CA 1
ATOM 625 C C . ASP A 1 85 ? 12.376 -8.001 -6.321 1.00 98.25 85 ASP A C 1
ATOM 627 O O . ASP A 1 85 ? 13.456 -7.472 -6.034 1.00 98.25 85 ASP A O 1
ATOM 631 N N . ASP A 1 86 ? 11.566 -7.470 -7.241 1.00 97.31 86 ASP A N 1
ATOM 632 C CA . ASP A 1 86 ? 11.941 -6.258 -7.970 1.00 97.31 86 ASP A CA 1
ATOM 633 C C . ASP A 1 86 ? 12.030 -5.033 -7.037 1.00 97.31 86 ASP A C 1
ATOM 635 O O . ASP A 1 86 ? 12.960 -4.234 -7.183 1.00 97.31 86 ASP A O 1
ATOM 639 N N . TYR A 1 87 ? 11.137 -4.882 -6.046 1.00 95.62 87 TYR A N 1
ATOM 640 C CA . TYR A 1 87 ? 11.225 -3.775 -5.083 1.00 95.62 87 TYR A CA 1
ATOM 641 C C . TYR A 1 87 ? 12.477 -3.846 -4.204 1.00 95.62 87 TYR A C 1
ATOM 643 O O . TYR A 1 87 ? 13.103 -2.810 -3.962 1.00 95.62 87 TYR A O 1
ATOM 651 N N . LYS A 1 88 ? 12.883 -5.041 -3.759 1.00 96.00 88 LYS A N 1
ATOM 652 C CA . LYS A 1 88 ? 14.134 -5.228 -3.007 1.00 96.00 88 LYS A CA 1
ATOM 653 C C . LYS A 1 88 ? 15.342 -4.776 -3.823 1.00 96.00 88 LYS A C 1
ATOM 655 O O . LYS A 1 88 ? 16.150 -3.996 -3.322 1.00 96.00 88 LYS A O 1
ATOM 660 N N . ILE A 1 89 ? 15.408 -5.161 -5.098 1.00 93.88 89 ILE A N 1
ATOM 661 C CA . ILE A 1 89 ? 16.492 -4.730 -5.992 1.00 93.88 89 ILE A CA 1
ATOM 662 C C . ILE A 1 89 ? 16.480 -3.206 -6.170 1.00 93.88 89 ILE A C 1
ATOM 664 O O . ILE A 1 89 ? 17.537 -2.574 -6.140 1.00 93.88 89 ILE A O 1
ATOM 668 N N . VAL A 1 90 ? 15.302 -2.584 -6.313 1.00 91.56 90 VAL A N 1
ATOM 669 C CA . VAL A 1 90 ? 15.192 -1.116 -6.383 1.00 91.56 90 VAL A CA 1
ATOM 670 C C . VAL A 1 90 ? 15.757 -0.465 -5.121 1.00 91.56 90 VAL A C 1
ATOM 672 O O . VAL A 1 90 ? 16.505 0.504 -5.232 1.00 91.56 90 VAL A O 1
ATOM 675 N N . ILE A 1 91 ? 15.444 -0.982 -3.930 1.00 89.62 91 ILE A N 1
ATOM 676 C CA . ILE A 1 91 ? 15.954 -0.452 -2.655 1.00 89.62 91 ILE A CA 1
ATOM 677 C C . ILE A 1 91 ? 17.476 -0.592 -2.562 1.00 89.62 91 ILE A C 1
ATOM 679 O O . ILE A 1 91 ? 18.149 0.372 -2.188 1.00 89.62 91 ILE A O 1
ATOM 683 N N . GLU A 1 92 ? 18.014 -1.760 -2.918 1.00 89.12 92 GLU A N 1
ATOM 684 C CA . GLU A 1 92 ? 19.453 -2.042 -2.918 1.00 89.12 92 GLU A CA 1
ATOM 685 C C . GLU A 1 92 ? 20.201 -1.076 -3.847 1.00 89.12 92 GLU A C 1
ATOM 687 O O . GLU A 1 92 ? 21.160 -0.418 -3.432 1.00 89.12 92 GLU A O 1
ATOM 692 N N . GLN A 1 93 ? 19.709 -0.920 -5.080 1.00 84.88 93 GLN A N 1
ATOM 693 C CA . GLN A 1 93 ? 20.327 -0.097 -6.124 1.00 84.88 93 GLN A CA 1
ATOM 694 C C . GLN A 1 93 ? 20.112 1.409 -5.924 1.00 84.88 93 GLN A C 1
ATOM 696 O O . GLN A 1 93 ? 20.941 2.208 -6.354 1.00 84.88 93 GLN A O 1
ATOM 701 N N . SER A 1 94 ? 19.045 1.804 -5.225 1.00 74.50 94 SER A N 1
ATOM 702 C CA . SER A 1 94 ? 18.759 3.203 -4.867 1.00 74.50 94 SER A CA 1
ATOM 703 C C . SER A 1 94 ? 19.415 3.629 -3.548 1.00 74.50 94 SER A C 1
ATOM 705 O O . SER A 1 94 ? 19.096 4.690 -3.005 1.00 74.50 94 SER A O 1
ATOM 707 N N . SER A 1 95 ? 20.303 2.810 -2.978 1.00 69.75 95 SER A N 1
ATOM 708 C CA . SER A 1 95 ? 21.059 3.188 -1.786 1.00 69.75 95 SER A CA 1
ATOM 709 C C . SER A 1 95 ? 21.988 4.376 -2.083 1.00 69.75 95 SER A C 1
ATOM 711 O O . SER A 1 95 ? 22.581 4.488 -3.157 1.00 69.75 95 SER A O 1
ATOM 713 N N . ALA A 1 96 ? 22.117 5.292 -1.117 1.00 58.31 96 ALA A N 1
ATOM 714 C CA . ALA A 1 96 ? 22.822 6.565 -1.300 1.00 58.31 96 ALA A CA 1
ATOM 715 C C . ALA A 1 96 ? 24.285 6.397 -1.757 1.00 58.31 96 ALA A C 1
ATOM 717 O O . ALA A 1 96 ? 24.808 7.256 -2.461 1.00 58.31 96 ALA A O 1
ATOM 718 N N . GLY A 1 97 ? 24.931 5.281 -1.396 1.00 54.34 97 GLY A N 1
ATOM 719 C CA . GLY A 1 97 ? 26.290 4.958 -1.833 1.00 54.34 97 GLY A CA 1
ATOM 720 C C . GLY A 1 97 ? 26.399 4.657 -3.331 1.00 54.34 97 GLY A C 1
ATOM 721 O O . GLY A 1 97 ? 27.375 5.067 -3.954 1.00 54.34 97 GLY A O 1
ATOM 722 N N . LEU A 1 98 ? 25.391 4.004 -3.920 1.00 53.94 98 LEU A N 1
ATOM 723 C CA . LEU A 1 98 ? 25.368 3.675 -5.347 1.00 53.94 98 LEU A CA 1
ATOM 724 C C . LEU A 1 98 ? 24.950 4.879 -6.194 1.00 53.94 98 LEU A C 1
ATOM 726 O O . LEU A 1 98 ? 25.632 5.185 -7.167 1.00 53.94 98 LEU A O 1
ATOM 730 N N . LEU A 1 99 ? 23.923 5.634 -5.785 1.00 51.75 99 LEU A N 1
ATOM 731 C CA . LEU A 1 99 ? 23.533 6.872 -6.480 1.00 51.75 99 LEU A CA 1
ATOM 732 C C . LEU A 1 99 ? 24.667 7.914 -6.477 1.00 51.75 99 LEU A C 1
ATOM 734 O O . LEU A 1 99 ? 24.967 8.495 -7.515 1.00 51.75 99 LEU A O 1
ATOM 738 N N . ALA A 1 100 ? 25.380 8.077 -5.355 1.00 45.62 100 ALA A N 1
ATOM 739 C CA . ALA A 1 100 ? 26.550 8.956 -5.289 1.00 45.62 100 ALA A CA 1
ATOM 740 C C . ALA A 1 100 ? 27.747 8.451 -6.119 1.00 45.62 100 ALA A C 1
ATOM 742 O O . ALA A 1 100 ? 28.597 9.249 -6.508 1.00 45.62 100 ALA A O 1
ATOM 743 N N . ALA A 1 101 ? 27.854 7.144 -6.378 1.00 45.22 101 ALA A N 1
ATOM 744 C CA . ALA A 1 101 ? 28.862 6.590 -7.282 1.00 45.22 101 ALA A CA 1
ATOM 745 C C . ALA A 1 101 ? 28.492 6.822 -8.757 1.00 45.22 101 ALA A C 1
ATOM 747 O O . ALA A 1 101 ? 29.380 7.115 -9.551 1.00 45.22 101 ALA A O 1
ATOM 748 N N . PHE A 1 102 ? 27.202 6.773 -9.112 1.00 46.41 102 PHE A N 1
ATOM 749 C CA . PHE A 1 102 ? 26.712 7.145 -10.446 1.00 46.41 102 PHE A CA 1
ATOM 750 C C . PHE A 1 102 ? 26.890 8.639 -10.737 1.00 46.41 102 PHE A C 1
ATOM 752 O O . PHE A 1 102 ? 27.433 8.973 -11.788 1.00 46.41 102 PHE A O 1
ATOM 759 N N . ASP A 1 103 ? 26.542 9.518 -9.791 1.00 40.22 103 ASP A N 1
ATOM 760 C CA . ASP A 1 103 ? 26.747 10.971 -9.921 1.00 40.22 103 ASP A CA 1
ATOM 761 C C . ASP A 1 103 ? 28.236 11.341 -10.081 1.00 40.22 103 ASP A C 1
ATOM 763 O O . ASP A 1 103 ? 28.566 12.337 -10.715 1.00 40.22 103 ASP A O 1
ATOM 767 N N . ARG A 1 104 ? 29.157 10.536 -9.527 1.00 42.53 104 ARG A N 1
ATOM 768 C CA . ARG A 1 104 ? 30.614 10.723 -9.679 1.00 42.53 104 ARG A CA 1
ATOM 769 C C . ARG A 1 104 ? 31.198 10.070 -10.934 1.00 42.53 104 ARG A C 1
ATOM 771 O O . ARG A 1 104 ? 32.264 10.483 -11.378 1.00 42.53 104 ARG A O 1
ATOM 778 N N . ALA A 1 105 ? 30.555 9.029 -11.461 1.00 40.16 105 ALA A N 1
ATOM 779 C CA . ALA A 1 105 ? 31.018 8.272 -12.626 1.00 40.16 105 ALA A CA 1
ATOM 780 C C . ALA A 1 105 ? 30.463 8.803 -13.957 1.00 40.16 105 ALA A C 1
ATOM 782 O O . ALA A 1 105 ? 30.860 8.303 -15.008 1.00 40.16 105 ALA A O 1
ATOM 783 N N . ALA A 1 106 ? 29.556 9.781 -13.926 1.00 38.44 106 ALA A N 1
ATOM 784 C CA . ALA A 1 106 ? 29.118 10.511 -15.106 1.00 38.44 106 ALA A CA 1
ATOM 785 C C . ALA A 1 106 ? 30.083 11.688 -15.365 1.00 38.44 106 ALA A C 1
ATOM 787 O O . ALA A 1 106 ? 29.982 12.706 -14.681 1.00 38.44 106 ALA A O 1
ATOM 788 N N . PRO A 1 107 ? 31.043 11.581 -16.308 1.00 34.41 107 PRO A N 1
ATOM 789 C CA . PRO A 1 107 ? 31.742 12.760 -16.798 1.00 34.41 107 PRO A CA 1
ATOM 790 C C . PRO A 1 107 ? 30.723 13.684 -17.467 1.00 34.41 107 PRO A C 1
ATOM 792 O O . PRO A 1 107 ? 29.786 13.202 -18.102 1.00 34.41 107 PRO A O 1
ATOM 795 N N . ASP A 1 108 ? 30.922 14.987 -17.294 1.00 38.00 108 ASP A N 1
ATOM 796 C CA . ASP A 1 108 ? 30.110 16.085 -17.820 1.00 38.00 108 ASP A CA 1
ATOM 797 C C . ASP A 1 108 ? 29.728 15.833 -19.296 1.00 38.00 108 ASP A C 1
ATOM 799 O O . ASP A 1 108 ? 30.517 16.044 -20.218 1.00 38.00 108 ASP A O 1
ATOM 803 N N . GLN A 1 109 ? 28.538 15.268 -19.528 1.00 36.62 109 GLN A N 1
ATOM 804 C CA . GLN A 1 109 ? 27.982 15.051 -20.863 1.00 36.62 109 GLN A CA 1
ATOM 805 C C . GLN A 1 109 ? 27.206 16.311 -21.219 1.00 36.62 109 GLN A C 1
ATOM 807 O O . GLN A 1 109 ? 25.993 16.416 -21.038 1.00 36.62 109 GLN A O 1
ATOM 812 N N . GLN A 1 110 ? 27.967 17.288 -21.692 1.00 35.09 110 GLN A N 1
ATOM 813 C CA . GLN A 1 110 ? 27.458 18.447 -22.391 1.00 35.09 110 GLN A CA 1
ATOM 814 C C . GLN A 1 110 ? 26.782 17.984 -23.692 1.00 35.09 110 GLN A C 1
ATOM 816 O O . GLN A 1 110 ? 27.380 17.283 -24.503 1.00 35.09 110 GLN A O 1
ATOM 821 N N . GLU A 1 111 ? 25.518 18.379 -23.844 1.00 34.91 111 GLU A N 1
ATOM 822 C CA . GLU A 1 111 ? 24.712 18.337 -25.070 1.00 34.91 111 GLU A CA 1
ATOM 823 C C . GLU A 1 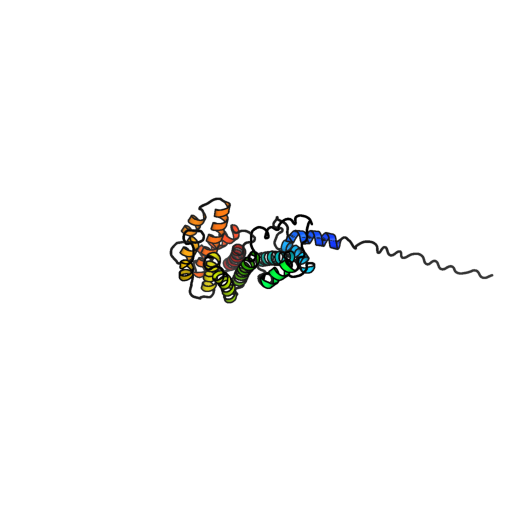111 ? 24.526 16.959 -25.729 1.00 34.91 111 GLU A C 1
ATOM 825 O O . GLU A 1 111 ? 25.135 16.591 -26.729 1.00 34.91 111 GLU A O 1
ATOM 830 N N . SER A 1 112 ? 23.554 16.208 -25.221 1.00 29.56 112 SER A N 1
ATOM 831 C CA . SER A 1 112 ? 22.808 15.220 -26.005 1.00 29.56 112 SER A CA 1
ATOM 832 C C . SER A 1 112 ? 21.346 15.292 -25.575 1.00 29.56 112 SER A C 1
ATOM 834 O O . SER A 1 112 ? 21.083 15.529 -24.400 1.00 29.56 112 SER A O 1
ATOM 836 N N . GLU A 1 113 ? 20.438 15.178 -26.547 1.00 29.36 113 GLU A N 1
ATOM 837 C CA . GLU A 1 113 ? 18.992 15.462 -26.513 1.00 29.36 113 GLU A CA 1
ATOM 838 C C . GLU A 1 113 ? 18.302 15.472 -25.133 1.00 29.36 113 GLU A C 1
ATOM 840 O O . GLU A 1 113 ? 18.536 14.578 -24.317 1.00 29.36 113 GLU A O 1
ATOM 845 N N . PRO A 1 114 ? 17.365 16.413 -24.880 1.00 28.36 114 PRO A N 1
ATOM 846 C CA . PRO A 1 114 ? 16.583 16.411 -23.652 1.00 28.36 114 PRO A CA 1
ATOM 847 C C . PRO A 1 114 ? 15.836 15.080 -23.542 1.00 28.36 114 PRO A C 1
ATOM 849 O O . PRO A 1 114 ? 14.819 14.869 -24.205 1.00 28.36 114 PRO A O 1
ATOM 852 N N . GLN A 1 115 ? 16.342 14.174 -22.699 1.00 38.06 115 GLN A N 1
ATOM 853 C CA . GLN A 1 115 ? 15.634 12.944 -22.384 1.00 38.06 115 GLN A CA 1
ATOM 854 C C . GLN A 1 115 ? 14.251 13.356 -21.875 1.00 38.06 115 GLN A C 1
ATOM 856 O O . GLN A 1 115 ? 14.162 14.225 -20.997 1.00 38.06 115 GLN A O 1
ATOM 861 N N . PRO A 1 116 ? 13.157 12.803 -22.429 1.00 29.47 116 PRO A N 1
ATOM 862 C CA . PRO A 1 116 ? 11.830 13.126 -21.948 1.00 29.47 116 PRO A CA 1
ATOM 863 C C . PRO A 1 116 ? 11.798 12.721 -20.485 1.00 29.47 116 PRO A C 1
ATOM 865 O O . PRO A 1 116 ? 11.869 11.537 -20.164 1.00 29.47 116 PRO A O 1
ATOM 868 N N . ALA A 1 117 ? 11.767 13.718 -19.601 1.00 32.22 117 ALA A N 1
ATOM 869 C CA . ALA A 1 117 ? 11.825 13.457 -18.181 1.00 32.22 117 ALA A CA 1
ATOM 870 C C . ALA A 1 117 ? 10.711 12.462 -17.839 1.00 32.22 117 ALA A C 1
ATOM 872 O O . ALA A 1 117 ? 9.533 12.718 -18.128 1.00 32.22 117 ALA A O 1
ATOM 873 N N . SER A 1 118 ? 11.114 11.302 -17.319 1.00 39.78 118 SER A N 1
ATOM 874 C CA . SER A 1 118 ? 10.210 10.186 -17.085 1.00 39.78 118 SER A CA 1
ATOM 875 C C . SER A 1 118 ? 9.092 10.624 -16.135 1.00 39.78 118 SER A C 1
ATOM 877 O O . SER A 1 118 ? 9.250 11.555 -15.337 1.00 39.78 118 SER A O 1
ATOM 879 N N . ARG A 1 119 ? 7.941 9.943 -16.199 1.00 41.56 119 ARG A N 1
ATOM 880 C CA . ARG A 1 119 ? 6.796 10.152 -15.287 1.00 41.56 119 ARG A CA 1
ATOM 881 C C . ARG A 1 119 ? 7.214 10.187 -13.809 1.00 41.56 119 ARG A C 1
ATOM 883 O O . ARG A 1 119 ? 6.526 10.805 -13.003 1.00 41.56 119 ARG A O 1
ATOM 890 N N . PHE A 1 120 ? 8.316 9.529 -13.469 1.00 42.94 120 PHE A N 1
ATOM 891 C CA . PHE A 1 120 ? 8.798 9.357 -12.107 1.00 42.94 120 PHE A CA 1
ATOM 892 C C . PHE A 1 120 ? 9.966 10.305 -11.756 1.00 42.94 120 PHE A C 1
ATOM 894 O O . PHE A 1 120 ? 10.179 10.600 -10.581 1.00 42.94 120 PHE A O 1
ATOM 901 N N . GLY A 1 121 ? 10.661 10.862 -12.756 1.00 37.56 121 GLY A N 1
ATOM 902 C CA . GLY A 1 121 ? 11.909 11.612 -12.586 1.00 37.56 121 GLY A CA 1
ATOM 903 C C . GLY A 1 121 ? 11.801 13.115 -12.289 1.00 37.56 121 GLY A C 1
ATOM 904 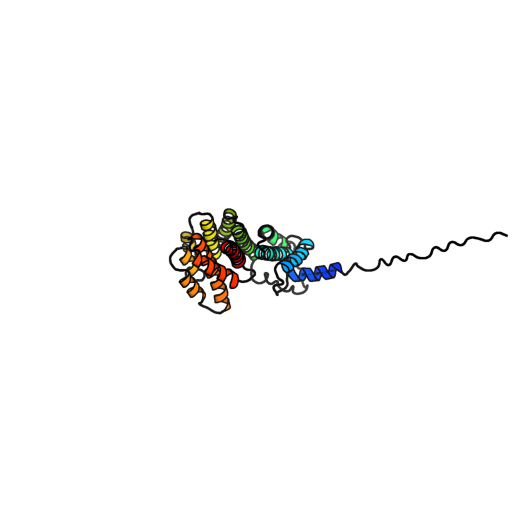O O . GLY A 1 121 ? 12.830 13.741 -12.060 1.00 37.56 121 GLY A O 1
ATOM 905 N N . ARG A 1 122 ? 10.608 13.736 -12.278 1.00 32.03 122 ARG A N 1
ATOM 906 C CA . ARG A 1 122 ? 10.481 15.205 -12.071 1.00 32.03 122 ARG A CA 1
ATOM 907 C C . ARG A 1 122 ? 10.038 15.689 -10.691 1.00 32.03 122 ARG A C 1
ATOM 909 O O . ARG A 1 122 ? 9.948 16.897 -10.507 1.00 32.03 122 ARG A O 1
ATOM 916 N N . ALA A 1 123 ? 9.787 14.813 -9.721 1.00 31.77 123 ALA A N 1
ATOM 917 C CA . ALA A 1 123 ? 9.215 15.258 -8.442 1.00 31.77 123 ALA A CA 1
ATOM 918 C C . ALA A 1 123 ? 10.027 14.911 -7.192 1.00 31.77 123 ALA A C 1
ATOM 920 O O . ALA A 1 123 ? 9.690 15.399 -6.115 1.00 31.77 123 ALA A O 1
ATOM 921 N N . PHE A 1 124 ? 11.080 14.100 -7.288 1.00 40.88 124 PHE A N 1
ATOM 922 C CA . PHE A 1 124 ? 11.669 13.532 -6.082 1.00 40.88 124 PHE A CA 1
ATOM 923 C C . PHE A 1 124 ? 13.182 13.716 -6.041 1.00 40.88 124 PHE A C 1
ATOM 925 O O . PHE A 1 124 ? 13.898 13.295 -6.944 1.00 40.88 124 PHE A O 1
ATOM 932 N N . GLY A 1 125 ? 13.662 14.365 -4.976 1.00 43.47 125 GLY A N 1
ATOM 933 C CA . GLY A 1 125 ? 15.090 14.496 -4.691 1.00 43.47 125 GLY A CA 1
ATOM 934 C C . GLY A 1 125 ? 15.772 13.140 -4.457 1.00 43.47 125 GLY A C 1
ATOM 935 O O . GLY A 1 125 ? 15.160 12.085 -4.599 1.00 43.47 125 GLY A O 1
ATOM 936 N N . ARG A 1 126 ? 17.039 13.167 -4.023 1.00 37.78 126 ARG A N 1
ATOM 937 C CA . ARG A 1 126 ? 17.946 12.000 -3.894 1.00 37.78 126 ARG A CA 1
ATOM 938 C C . ARG A 1 126 ? 17.403 10.742 -3.172 1.00 37.78 126 ARG A C 1
ATOM 940 O O . ARG A 1 126 ? 17.972 9.678 -3.362 1.00 37.78 126 ARG A O 1
ATOM 947 N N . ASN A 1 127 ? 16.309 10.822 -2.403 1.00 49.66 127 ASN A N 1
ATOM 948 C CA . ASN A 1 127 ? 15.688 9.689 -1.686 1.00 49.66 127 ASN A CA 1
ATOM 949 C C . ASN A 1 127 ? 14.353 9.187 -2.290 1.00 49.66 127 ASN A C 1
ATOM 951 O O . ASN A 1 127 ? 13.756 8.246 -1.773 1.00 49.66 127 ASN A O 1
ATOM 955 N N . GLY A 1 128 ? 13.881 9.787 -3.387 1.00 68.88 128 GLY A N 1
ATOM 956 C CA . GLY A 1 128 ? 12.539 9.586 -3.940 1.00 68.88 128 GLY A CA 1
ATOM 957 C C . GLY A 1 128 ? 12.145 8.153 -4.274 1.00 68.88 128 GLY A C 1
ATOM 958 O O . GLY A 1 128 ? 11.075 7.691 -3.876 1.00 68.88 128 GLY A O 1
ATOM 959 N N . TYR A 1 129 ? 12.997 7.447 -5.018 1.00 69.88 129 TYR A N 1
ATOM 960 C CA . TYR A 1 129 ? 12.722 6.072 -5.441 1.00 69.88 129 TYR A CA 1
ATOM 961 C C . TYR A 1 129 ? 12.807 5.084 -4.287 1.00 69.88 129 TYR A C 1
ATOM 963 O O . TYR A 1 129 ? 11.970 4.194 -4.181 1.00 69.88 129 TYR A O 1
ATOM 971 N N . ARG A 1 130 ? 13.771 5.275 -3.380 1.00 79.94 130 ARG A N 1
ATOM 972 C CA . ARG A 1 130 ? 13.971 4.376 -2.244 1.00 79.94 130 ARG A CA 1
ATOM 973 C C . ARG A 1 130 ? 12.795 4.427 -1.270 1.00 79.94 130 ARG A C 1
ATOM 975 O O . ARG A 1 130 ? 12.279 3.380 -0.902 1.00 79.94 130 ARG A O 1
ATOM 982 N N . THR A 1 131 ? 12.326 5.621 -0.907 1.00 83.88 131 THR A N 1
ATOM 983 C CA . THR A 1 131 ? 11.145 5.789 -0.042 1.00 83.88 131 THR A CA 1
ATOM 984 C C . THR A 1 131 ? 9.889 5.187 -0.679 1.00 83.88 131 THR A C 1
ATOM 986 O O . THR A 1 131 ? 9.146 4.471 -0.012 1.00 83.88 131 THR A O 1
ATOM 989 N N . GLN A 1 132 ? 9.667 5.412 -1.980 1.00 84.00 132 GLN A N 1
ATOM 990 C CA . GLN A 1 132 ? 8.536 4.810 -2.696 1.00 84.00 132 GLN A CA 1
ATOM 991 C C . GLN A 1 132 ? 8.638 3.281 -2.765 1.00 84.00 132 GLN A C 1
ATOM 993 O O . GLN A 1 132 ? 7.627 2.600 -2.610 1.00 84.00 132 GLN A O 1
ATOM 998 N N . ALA A 1 133 ? 9.842 2.742 -2.965 1.00 89.62 133 ALA A N 1
ATOM 999 C CA . ALA A 1 133 ? 10.075 1.305 -3.006 1.00 89.62 133 ALA A CA 1
ATOM 1000 C C . ALA A 1 133 ? 9.855 0.644 -1.642 1.00 89.62 133 ALA A C 1
ATOM 1002 O O . ALA A 1 133 ? 9.192 -0.382 -1.605 1.00 89.62 133 ALA A O 1
ATOM 1003 N N . TYR A 1 134 ? 10.293 1.247 -0.530 1.00 92.62 134 TYR A N 1
ATOM 1004 C CA . TYR A 1 134 ? 9.944 0.752 0.812 1.00 92.62 134 TYR A CA 1
ATOM 1005 C C . TYR A 1 134 ? 8.436 0.761 1.053 1.00 92.62 134 TYR A C 1
ATOM 1007 O O . TYR A 1 134 ? 7.893 -0.225 1.540 1.00 92.62 134 TYR A O 1
ATOM 1015 N N . ARG A 1 135 ? 7.734 1.834 0.660 1.00 94.44 135 ARG A N 1
ATOM 1016 C CA . ARG A 1 135 ? 6.271 1.890 0.794 1.00 94.44 135 ARG A CA 1
ATOM 1017 C C . ARG A 1 135 ? 5.610 0.761 0.008 1.00 94.44 135 ARG A C 1
ATOM 1019 O O . ARG A 1 135 ? 4.774 0.042 0.540 1.00 94.44 135 ARG A O 1
ATOM 1026 N N . ALA A 1 136 ? 5.979 0.604 -1.260 1.00 94.75 136 ALA A N 1
ATOM 1027 C CA . ALA A 1 136 ? 5.387 -0.404 -2.126 1.00 94.75 136 ALA A CA 1
ATOM 1028 C C . ALA A 1 136 ? 5.749 -1.838 -1.697 1.00 94.75 136 ALA A C 1
ATOM 1030 O O . ALA A 1 136 ? 4.890 -2.716 -1.746 1.00 94.75 136 ALA A O 1
ATOM 1031 N N . LEU A 1 137 ? 6.974 -2.054 -1.207 1.00 97.62 137 LEU A N 1
ATOM 1032 C CA . LEU A 1 137 ? 7.421 -3.319 -0.629 1.00 97.62 137 LEU A CA 1
ATOM 1033 C C . LEU A 1 137 ? 6.625 -3.675 0.631 1.00 97.62 137 LEU A C 1
ATOM 1035 O O . LEU A 1 137 ? 6.152 -4.803 0.742 1.00 97.62 137 LEU A O 1
ATOM 1039 N N . GLY A 1 138 ? 6.411 -2.706 1.525 1.00 98.12 138 GLY A N 1
ATOM 1040 C CA . GLY A 1 138 ? 5.601 -2.882 2.728 1.00 98.12 138 GLY A CA 1
ATOM 1041 C C . GLY A 1 138 ? 4.158 -3.277 2.407 1.00 98.12 138 GLY A C 1
ATOM 1042 O O . GLY A 1 138 ? 3.626 -4.196 3.030 1.00 98.12 138 GLY A O 1
ATOM 1043 N N . ILE A 1 139 ? 3.542 -2.654 1.392 1.00 98.25 139 ILE A N 1
ATOM 1044 C CA . ILE A 1 139 ? 2.200 -3.026 0.904 1.00 98.25 139 ILE A CA 1
ATOM 1045 C C . ILE A 1 139 ? 2.199 -4.420 0.269 1.00 98.25 139 ILE A C 1
ATOM 1047 O O . ILE A 1 139 ? 1.298 -5.211 0.539 1.00 98.25 139 ILE A O 1
ATOM 1051 N N . ALA A 1 140 ? 3.196 -4.745 -0.557 1.00 98.25 140 ALA A N 1
ATOM 1052 C CA . ALA A 1 140 ? 3.310 -6.072 -1.156 1.00 98.25 140 ALA A CA 1
ATOM 1053 C C . ALA A 1 140 ? 3.417 -7.148 -0.063 1.00 98.25 140 ALA A C 1
ATOM 1055 O O . ALA A 1 140 ? 2.627 -8.084 -0.030 1.00 98.25 140 ALA A O 1
ATOM 1056 N N . ARG A 1 141 ? 4.303 -6.964 0.919 1.00 98.69 141 ARG A N 1
ATOM 1057 C CA . ARG A 1 141 ? 4.430 -7.870 2.070 1.00 98.69 141 ARG A CA 1
ATOM 1058 C C . ARG A 1 141 ? 3.150 -7.951 2.900 1.00 98.69 141 ARG A C 1
ATOM 1060 O O . ARG A 1 141 ? 2.781 -9.045 3.310 1.00 98.69 141 ARG A O 1
ATOM 1067 N N . PHE A 1 142 ? 2.433 -6.842 3.087 1.00 98.62 142 PHE A N 1
ATOM 1068 C CA . PHE A 1 142 ? 1.117 -6.860 3.733 1.00 98.62 142 PHE A CA 1
ATOM 1069 C C . PHE A 1 142 ? 0.134 -7.762 2.974 1.00 98.62 142 PHE A C 1
ATOM 1071 O O . PHE A 1 142 ? -0.475 -8.644 3.575 1.00 98.62 142 PHE A O 1
ATOM 1078 N N . GLN A 1 143 ? 0.034 -7.594 1.650 1.00 97.38 143 GLN A N 1
ATOM 1079 C CA . GLN A 1 143 ? -0.837 -8.399 0.789 1.00 97.38 143 GLN A CA 1
ATOM 1080 C C . GLN A 1 143 ? -0.465 -9.890 0.804 1.00 97.38 143 GLN A C 1
ATOM 1082 O O . GLN A 1 143 ? -1.348 -10.739 0.744 1.00 97.38 143 GLN A O 1
ATOM 1087 N N . ALA A 1 144 ? 0.828 -10.212 0.903 1.00 97.12 144 ALA A N 1
ATOM 1088 C CA . ALA A 1 144 ? 1.319 -11.585 1.034 1.00 97.12 144 ALA A CA 1
ATOM 1089 C C . ALA A 1 144 ? 1.106 -12.192 2.437 1.00 97.12 144 ALA A C 1
ATOM 1091 O O . ALA A 1 144 ? 1.439 -13.354 2.650 1.00 97.12 144 ALA A O 1
ATOM 1092 N N . GLY A 1 145 ? 0.608 -11.427 3.416 1.00 96.81 145 GLY A N 1
ATOM 1093 C CA . GLY A 1 145 ? 0.522 -11.873 4.811 1.00 96.81 145 GLY A CA 1
ATOM 1094 C C . GLY A 1 145 ? 1.873 -11.915 5.538 1.00 96.81 145 GLY A C 1
ATOM 1095 O O . GLY A 1 145 ? 1.964 -12.416 6.657 1.00 96.81 145 GLY A O 1
ATOM 1096 N N . LEU A 1 146 ? 2.922 -11.344 4.946 1.00 98.50 146 LEU A N 1
ATOM 1097 C CA . LEU A 1 146 ? 4.258 -11.181 5.520 1.00 98.50 146 LEU A CA 1
ATOM 1098 C C . LEU A 1 146 ? 4.286 -9.982 6.485 1.00 98.50 146 LEU A C 1
ATOM 1100 O O . LEU A 1 146 ? 5.000 -8.996 6.288 1.00 98.50 146 LEU A O 1
ATOM 1104 N N . LEU A 1 147 ? 3.441 -10.043 7.515 1.00 98.31 147 LEU A N 1
ATOM 1105 C CA . LEU A 1 147 ? 3.087 -8.885 8.340 1.00 98.31 147 LEU A CA 1
ATOM 1106 C C . LEU A 1 147 ? 4.263 -8.336 9.147 1.00 98.31 147 LEU A C 1
ATOM 1108 O O . LEU A 1 147 ? 4.374 -7.125 9.282 1.00 98.31 147 LEU A O 1
ATOM 1112 N N . GLU A 1 148 ? 5.151 -9.188 9.656 1.00 98.25 148 GLU A N 1
ATOM 1113 C CA . GLU A 1 148 ? 6.344 -8.739 10.387 1.00 98.25 148 GLU A CA 1
ATOM 1114 C C . GLU A 1 148 ? 7.280 -7.929 9.479 1.00 98.25 148 GLU A C 1
ATOM 1116 O O . GLU A 1 148 ? 7.618 -6.793 9.795 1.00 98.25 148 GLU A O 1
ATOM 1121 N N . GLN A 1 149 ? 7.598 -8.446 8.288 1.00 98.56 149 GLN A N 1
ATOM 1122 C CA . GLN A 1 149 ? 8.451 -7.719 7.345 1.00 98.56 149 GLN A CA 1
ATOM 1123 C C . GLN A 1 149 ? 7.772 -6.449 6.810 1.00 98.56 149 GLN A C 1
ATOM 1125 O O . GLN A 1 149 ? 8.442 -5.445 6.588 1.00 98.56 149 GLN A O 1
ATOM 1130 N N . SER A 1 150 ? 6.445 -6.468 6.635 1.00 98.69 150 SER A N 1
ATOM 1131 C CA . SER A 1 150 ? 5.672 -5.267 6.296 1.00 98.69 150 SER A CA 1
ATOM 1132 C C . SER A 1 150 ? 5.820 -4.183 7.370 1.00 98.69 150 SER A C 1
ATOM 1134 O O . SER A 1 150 ? 6.060 -3.018 7.049 1.00 98.69 150 SER A O 1
ATOM 1136 N N . GLN A 1 151 ? 5.738 -4.561 8.651 1.00 98.62 151 GLN A N 1
ATOM 1137 C CA . GLN A 1 151 ? 5.955 -3.627 9.752 1.00 98.62 151 GLN A CA 1
ATOM 1138 C C . GLN A 1 151 ? 7.361 -3.026 9.723 1.00 98.62 151 GLN A C 1
ATOM 1140 O O . GLN A 1 151 ? 7.492 -1.825 9.942 1.00 98.62 151 GLN A O 1
ATOM 1145 N N . ASP A 1 152 ? 8.396 -3.815 9.435 1.00 97.75 152 ASP A N 1
ATOM 1146 C CA . ASP A 1 152 ? 9.771 -3.309 9.354 1.00 97.75 152 ASP A CA 1
ATOM 1147 C C . ASP A 1 152 ? 9.936 -2.256 8.250 1.00 97.75 152 ASP A C 1
ATOM 1149 O O . ASP A 1 152 ? 10.551 -1.211 8.478 1.00 97.75 152 ASP A O 1
ATOM 1153 N N . ASP A 1 153 ? 9.321 -2.467 7.083 1.00 95.44 153 ASP A N 1
ATOM 1154 C CA . ASP A 1 153 ? 9.362 -1.498 5.981 1.00 95.44 153 ASP A CA 1
ATOM 1155 C C . ASP A 1 153 ? 8.682 -0.170 6.351 1.00 95.44 153 ASP A C 1
ATOM 1157 O O . ASP A 1 153 ? 9.221 0.912 6.096 1.00 95.44 153 ASP A O 1
ATOM 1161 N N . PHE A 1 154 ? 7.504 -0.223 6.983 1.00 95.94 154 PHE A N 1
ATOM 1162 C CA . PHE A 1 154 ? 6.795 0.987 7.414 1.00 95.94 154 PHE A CA 1
ATOM 1163 C C . PHE A 1 154 ? 7.419 1.646 8.649 1.00 95.94 154 PHE A C 1
ATOM 1165 O O . PHE A 1 154 ? 7.339 2.871 8.799 1.00 95.94 154 PHE A O 1
ATOM 1172 N N . ARG A 1 155 ? 8.087 0.872 9.510 1.00 95.12 155 ARG A N 1
ATOM 1173 C CA . ARG A 1 155 ? 8.894 1.400 10.614 1.00 95.12 155 ARG A CA 1
ATOM 1174 C C . ARG A 1 155 ? 10.077 2.186 10.070 1.00 95.12 155 ARG A C 1
ATOM 1176 O O . ARG A 1 155 ? 10.257 3.326 10.484 1.00 95.12 155 ARG A O 1
ATOM 1183 N N . TRP A 1 156 ? 10.785 1.653 9.072 1.00 92.19 156 TRP A N 1
ATOM 1184 C CA . TRP A 1 156 ? 11.865 2.375 8.396 1.00 92.19 156 TRP A CA 1
ATOM 1185 C C . TRP A 1 156 ? 11.380 3.722 7.838 1.00 92.19 156 TRP A C 1
ATOM 1187 O O . TRP A 1 156 ? 12.010 4.757 8.048 1.00 92.19 156 TRP A O 1
ATOM 1197 N N . LEU A 1 157 ? 10.209 3.750 7.188 1.00 87.88 157 LEU A N 1
ATOM 1198 C CA . LEU A 1 157 ? 9.611 4.998 6.695 1.00 87.88 157 LEU A CA 1
ATOM 1199 C C . LEU A 1 157 ? 9.247 5.979 7.819 1.00 87.88 157 LEU A C 1
ATOM 1201 O O . LEU A 1 157 ? 9.425 7.186 7.655 1.00 87.88 157 LEU A O 1
ATOM 1205 N N . SER A 1 158 ? 8.752 5.468 8.946 1.00 88.50 158 SER A N 1
ATOM 1206 C CA . SER A 1 158 ? 8.381 6.274 10.115 1.00 88.50 158 SER A CA 1
ATOM 1207 C C . SER A 1 158 ? 9.599 6.816 10.871 1.00 88.50 158 SER A C 1
ATOM 1209 O O . SER A 1 158 ? 9.529 7.895 11.450 1.00 88.50 158 SER A O 1
ATOM 1211 N N . GLU A 1 159 ? 10.722 6.098 10.868 1.00 86.88 159 GLU A N 1
ATOM 1212 C CA . GLU A 1 159 ? 11.998 6.570 11.417 1.00 86.88 159 GLU A CA 1
ATOM 1213 C C . GLU A 1 159 ? 12.602 7.677 10.545 1.00 86.88 159 GLU A C 1
ATOM 1215 O O . GLU A 1 159 ? 13.123 8.664 11.064 1.00 86.88 159 GLU A O 1
ATOM 1220 N N . MET A 1 160 ? 12.484 7.539 9.220 1.00 84.56 160 MET A N 1
ATOM 1221 C CA . MET A 1 160 ? 12.949 8.538 8.255 1.00 84.56 160 MET A CA 1
ATOM 1222 C C . MET A 1 160 ? 12.144 9.840 8.313 1.00 84.56 160 MET A C 1
ATOM 1224 O O . MET A 1 160 ? 12.717 10.924 8.199 1.00 84.56 160 MET A O 1
ATOM 1228 N N . ASP A 1 161 ? 10.824 9.744 8.474 1.00 84.25 161 ASP A N 1
ATOM 1229 C CA . ASP A 1 161 ? 9.952 10.890 8.710 1.00 84.25 161 ASP A CA 1
ATOM 1230 C C . ASP A 1 161 ? 8.858 10.534 9.730 1.00 84.25 161 ASP A C 1
ATOM 1232 O O . ASP A 1 161 ? 7.806 10.002 9.359 1.00 84.25 161 ASP A O 1
ATOM 1236 N N . PRO A 1 162 ? 9.043 10.901 11.013 1.00 88.44 162 PRO A N 1
ATOM 1237 C CA . PRO A 1 162 ? 8.045 10.666 12.055 1.00 88.44 162 PRO A CA 1
ATOM 1238 C C . PRO A 1 162 ? 6.713 11.401 11.848 1.00 88.44 162 PRO A C 1
ATOM 1240 O O . PRO A 1 162 ? 5.780 11.187 12.625 1.00 88.44 162 PRO A O 1
ATOM 1243 N N . ARG A 1 163 ? 6.623 12.292 10.849 1.00 89.31 163 ARG A N 1
ATOM 1244 C CA . ARG A 1 163 ? 5.410 13.025 10.462 1.00 89.31 163 ARG A CA 1
ATOM 1245 C C . ARG A 1 163 ? 4.690 12.379 9.273 1.00 89.31 163 ARG A C 1
ATOM 1247 O O . ARG A 1 163 ? 3.639 12.882 8.864 1.00 89.31 163 ARG A O 1
ATOM 1254 N N . ASN A 1 164 ? 5.213 11.277 8.734 1.00 86.38 164 ASN A N 1
ATOM 1255 C CA . ASN A 1 164 ? 4.602 10.533 7.643 1.00 86.38 164 ASN A CA 1
ATOM 1256 C C . ASN A 1 164 ? 3.385 9.731 8.139 1.00 86.38 164 ASN A C 1
ATOM 1258 O O . ASN A 1 164 ? 3.494 8.600 8.613 1.00 86.38 164 ASN A O 1
ATOM 1262 N N . ALA A 1 165 ? 2.203 10.336 8.018 1.00 93.00 165 ALA A N 1
ATOM 1263 C CA . ALA A 1 165 ? 0.948 9.734 8.461 1.00 93.00 165 ALA A CA 1
ATOM 1264 C C . ALA A 1 165 ? 0.572 8.455 7.692 1.00 93.00 165 ALA A C 1
ATOM 1266 O O . ALA A 1 165 ? -0.073 7.582 8.263 1.00 93.00 165 ALA A O 1
ATOM 1267 N N . ASP A 1 166 ? 0.971 8.335 6.423 1.00 91.00 166 ASP A N 1
ATOM 1268 C CA . ASP A 1 166 ? 0.726 7.137 5.615 1.00 91.00 166 ASP A CA 1
ATOM 1269 C C . ASP A 1 166 ? 1.529 5.942 6.147 1.00 91.00 166 ASP A C 1
ATOM 1271 O O . ASP A 1 166 ? 0.954 4.885 6.403 1.00 91.00 166 ASP A O 1
ATOM 1275 N N . ALA A 1 167 ? 2.823 6.136 6.427 1.00 93.38 167 ALA A N 1
ATOM 1276 C CA . ALA A 1 167 ? 3.656 5.104 7.045 1.00 93.38 167 ALA A CA 1
ATOM 1277 C C . ALA A 1 167 ? 3.115 4.674 8.419 1.00 93.38 167 ALA A C 1
ATOM 1279 O O . ALA A 1 167 ? 3.036 3.480 8.701 1.00 93.38 167 ALA A O 1
ATOM 1280 N N . ALA A 1 168 ? 2.678 5.632 9.243 1.00 97.25 168 ALA A N 1
ATOM 1281 C CA . ALA A 1 168 ? 2.091 5.341 10.549 1.00 97.25 168 ALA A CA 1
ATOM 1282 C C . ALA A 1 168 ? 0.783 4.531 10.447 1.00 97.25 168 ALA A C 1
ATOM 1284 O O . ALA A 1 168 ? 0.575 3.610 11.235 1.00 97.25 168 ALA A O 1
ATOM 1285 N N . LEU A 1 169 ? -0.089 4.851 9.482 1.00 98.31 169 LEU A N 1
ATOM 1286 C CA . LEU A 1 169 ? -1.346 4.128 9.259 1.00 98.31 169 LEU A CA 1
ATOM 1287 C C . LEU A 1 169 ? -1.110 2.699 8.767 1.00 98.31 169 LEU A C 1
ATOM 1289 O O . LEU A 1 169 ? -1.709 1.768 9.298 1.00 98.31 169 LEU A O 1
ATOM 1293 N N . TRP A 1 170 ? -0.230 2.513 7.784 1.00 98.44 170 TRP A N 1
ATOM 1294 C CA . TRP A 1 170 ? 0.100 1.183 7.277 1.00 98.44 170 TRP A CA 1
ATOM 1295 C C . TRP A 1 170 ? 0.809 0.310 8.317 1.00 98.44 170 TRP A C 1
ATOM 1297 O O . TRP A 1 170 ? 0.481 -0.871 8.438 1.00 98.44 170 TRP A O 1
ATOM 1307 N N . LEU A 1 171 ? 1.722 0.884 9.110 1.00 98.44 171 LEU A N 1
ATOM 1308 C CA . LEU A 1 171 ? 2.343 0.185 10.236 1.00 98.44 171 LEU A CA 1
ATOM 1309 C C . LEU A 1 171 ? 1.285 -0.285 11.242 1.00 98.44 171 LEU A C 1
ATOM 1311 O O . LEU A 1 171 ? 1.287 -1.449 11.643 1.00 98.44 171 LEU A O 1
ATOM 1315 N N . ASP A 1 172 ? 0.368 0.600 11.637 1.00 98.38 172 ASP A N 1
ATOM 1316 C CA . ASP A 1 172 ? -0.693 0.256 12.585 1.00 98.38 172 ASP A CA 1
ATOM 1317 C C . ASP A 1 172 ? -1.636 -0.816 12.026 1.00 98.38 172 ASP A C 1
ATOM 1319 O O . ASP A 1 172 ? -2.011 -1.753 12.732 1.00 98.38 172 ASP A O 1
ATOM 1323 N N . LEU A 1 173 ? -1.966 -0.724 10.736 1.00 98.44 173 LEU A N 1
ATOM 1324 C CA . LEU A 1 173 ? -2.780 -1.714 10.047 1.00 98.44 173 LEU A CA 1
ATOM 1325 C C . LEU A 1 173 ? -2.108 -3.098 10.036 1.00 98.44 173 LEU A C 1
ATOM 1327 O O . LEU A 1 173 ? -2.753 -4.090 10.390 1.00 98.44 173 LEU A O 1
ATOM 1331 N N . ALA A 1 174 ? -0.818 -3.167 9.687 1.00 98.38 174 ALA A N 1
ATOM 1332 C CA . ALA A 1 174 ? -0.031 -4.402 9.693 1.00 98.38 174 ALA A CA 1
ATOM 1333 C C . ALA A 1 174 ? 0.058 -5.025 11.095 1.00 98.38 174 ALA A C 1
ATOM 1335 O O . ALA A 1 174 ? -0.127 -6.234 11.246 1.00 98.38 174 ALA A O 1
ATOM 1336 N N . ARG A 1 175 ? 0.259 -4.202 12.133 1.00 98.12 175 ARG A N 1
ATOM 1337 C CA . ARG A 1 175 ? 0.273 -4.644 13.538 1.00 98.12 175 ARG A CA 1
ATOM 1338 C C . ARG A 1 175 ? -1.051 -5.258 13.963 1.00 98.12 175 ARG A C 1
ATOM 1340 O O . ARG A 1 175 ? -1.072 -6.373 14.477 1.00 98.12 175 ARG A O 1
ATOM 1347 N N . ARG A 1 176 ? -2.161 -4.564 13.706 1.00 97.12 176 ARG A N 1
ATOM 1348 C CA . ARG A 1 176 ? -3.503 -5.059 14.048 1.00 97.12 176 ARG A CA 1
ATOM 1349 C C . ARG A 1 176 ? -3.816 -6.373 13.349 1.00 97.12 176 ARG A C 1
ATOM 1351 O O . ARG A 1 176 ? -4.329 -7.287 13.985 1.00 97.12 176 ARG A O 1
ATOM 1358 N N . ARG A 1 177 ? -3.457 -6.496 12.066 1.00 96.19 177 ARG A N 1
ATOM 1359 C CA . ARG A 1 177 ? -3.643 -7.737 11.302 1.00 96.19 177 ARG A CA 1
ATOM 1360 C C . ARG A 1 177 ? -2.806 -8.889 11.865 1.00 96.19 177 ARG A C 1
ATOM 1362 O O . ARG A 1 177 ? -3.232 -10.034 11.793 1.00 96.19 177 ARG A O 1
ATOM 1369 N N . ALA A 1 178 ? -1.660 -8.583 12.472 1.00 97.00 178 ALA A N 1
ATOM 1370 C CA . ALA A 1 178 ? -0.816 -9.543 13.179 1.00 97.00 178 ALA A CA 1
ATOM 1371 C C . ALA A 1 178 ? -1.275 -9.822 14.628 1.00 97.00 178 ALA A C 1
ATOM 1373 O O . ALA A 1 178 ? -0.566 -10.500 15.369 1.00 97.00 178 ALA A O 1
ATOM 1374 N N . GLY A 1 179 ? -2.417 -9.277 15.067 1.00 95.94 179 GLY A N 1
ATOM 1375 C CA . GLY A 1 179 ? -2.908 -9.410 16.444 1.00 95.94 179 GLY A CA 1
ATOM 1376 C C . GLY A 1 179 ? -2.096 -8.623 17.480 1.00 95.94 179 GLY A C 1
ATOM 1377 O O . GLY A 1 179 ? -2.228 -8.859 18.679 1.00 95.94 179 GLY A O 1
ATOM 1378 N N . GLN A 1 180 ? -1.245 -7.696 17.039 1.00 96.88 180 GLN A N 1
ATOM 1379 C CA . GLN A 1 180 ? -0.408 -6.876 17.910 1.00 96.88 180 GLN A CA 1
ATOM 1380 C C . GLN A 1 180 ? -1.122 -5.577 18.314 1.00 96.88 180 GLN A C 1
ATOM 1382 O O . GLN A 1 180 ? -1.961 -5.063 17.566 1.00 96.88 180 GLN A O 1
ATOM 1387 N N . PRO A 1 181 ? -0.781 -4.996 19.480 1.00 94.94 181 PRO A N 1
ATOM 1388 C CA . PRO A 1 181 ? -1.377 -3.744 19.922 1.00 94.94 181 PRO A CA 1
ATOM 1389 C C . PRO A 1 181 ? -0.991 -2.576 19.005 1.00 94.94 181 PRO A C 1
ATOM 1391 O O . PRO A 1 181 ? 0.160 -2.441 18.576 1.00 94.94 181 PRO A O 1
ATOM 1394 N N . SER A 1 182 ? -1.966 -1.703 18.757 1.00 95.19 182 SER A N 1
ATOM 1395 C CA . SER A 1 182 ? -1.785 -0.455 18.013 1.00 95.19 182 SER A CA 1
ATOM 1396 C C . SER A 1 182 ? -0.847 0.503 18.750 1.00 95.19 182 SER A C 1
ATOM 1398 O O . SER A 1 182 ? -1.022 0.752 19.942 1.00 95.19 182 SER A O 1
ATOM 1400 N N . GLU A 1 183 ? 0.063 1.132 18.011 1.00 94.56 183 GLU A N 1
ATOM 1401 C CA . GLU A 1 183 ? 0.954 2.202 18.499 1.00 94.56 183 GLU A CA 1
ATOM 1402 C C . GLU A 1 183 ? 0.594 3.567 17.881 1.00 94.56 183 GLU A C 1
ATOM 1404 O O . GLU A 1 183 ? 1.268 4.579 18.098 1.00 94.56 183 GLU A O 1
ATOM 1409 N N . LEU A 1 184 ? -0.500 3.630 17.111 1.00 97.38 184 LEU A N 1
ATOM 1410 C CA . LEU A 1 184 ? -0.890 4.835 16.382 1.00 97.38 184 LEU A CA 1
ATOM 1411 C C . LEU A 1 184 ? -1.130 6.044 17.288 1.00 97.38 184 LEU A C 1
ATOM 1413 O O . LEU A 1 184 ? -0.881 7.168 16.863 1.00 97.38 184 LEU A O 1
ATOM 1417 N N . ALA A 1 185 ? -1.573 5.841 18.531 1.00 97.62 185 ALA A N 1
ATOM 1418 C CA . ALA A 1 185 ? -1.789 6.932 19.482 1.00 97.62 185 ALA A CA 1
ATOM 1419 C C . ALA A 1 185 ? -0.495 7.708 19.784 1.00 97.62 185 ALA A C 1
ATOM 1421 O O . ALA A 1 185 ? -0.521 8.935 19.887 1.00 97.62 185 ALA A O 1
ATOM 1422 N N . ASP A 1 186 ? 0.643 7.015 19.872 1.00 96.12 186 ASP A N 1
ATOM 1423 C CA . ASP A 1 186 ? 1.945 7.651 20.069 1.00 96.12 186 ASP A CA 1
ATOM 1424 C C . ASP A 1 186 ? 2.453 8.306 18.790 1.00 96.12 186 ASP A C 1
ATOM 1426 O O . ASP A 1 186 ? 2.969 9.425 18.834 1.00 96.12 186 ASP A O 1
ATOM 1430 N N . SER A 1 187 ? 2.250 7.657 17.642 1.00 94.31 187 SER A N 1
ATOM 1431 C CA . SER A 1 187 ? 2.574 8.245 16.339 1.00 94.31 187 SER A CA 1
ATOM 1432 C C . SER A 1 187 ? 1.785 9.530 16.082 1.00 94.31 187 SER A C 1
ATOM 1434 O O . SER A 1 187 ? 2.366 10.536 15.677 1.00 94.31 187 SER A O 1
ATOM 1436 N N . ALA A 1 188 ? 0.493 9.551 16.421 1.00 96.69 188 ALA A N 1
ATOM 1437 C CA . ALA A 1 188 ? -0.406 10.688 16.231 1.00 96.69 188 ALA A CA 1
ATOM 1438 C C . ALA A 1 188 ? 0.061 11.971 16.939 1.00 96.69 188 ALA A C 1
ATOM 1440 O O . ALA A 1 188 ? -0.242 13.062 16.459 1.00 96.69 188 ALA A O 1
ATOM 1441 N N . LYS A 1 189 ? 0.851 11.868 18.019 1.00 96.69 189 LYS A N 1
ATOM 1442 C CA . LYS A 1 189 ? 1.449 13.026 18.716 1.00 96.69 189 LYS A CA 1
ATOM 1443 C C . LYS A 1 189 ? 2.409 13.828 17.826 1.00 96.69 189 LYS A C 1
ATOM 1445 O O . LYS A 1 189 ? 2.671 14.991 18.117 1.00 96.69 189 LYS A O 1
ATOM 1450 N N . ARG A 1 190 ? 2.945 13.216 16.763 1.00 95.00 190 ARG A N 1
ATOM 1451 C CA . ARG A 1 190 ? 3.896 13.828 15.816 1.00 95.00 190 ARG A CA 1
ATOM 1452 C C . ARG A 1 190 ? 3.258 14.211 14.477 1.00 95.00 190 ARG A C 1
ATOM 1454 O O . ARG A 1 190 ? 3.887 14.904 13.678 1.00 95.00 190 ARG A O 1
ATOM 1461 N N . LEU A 1 191 ? 2.026 13.772 14.220 1.00 93.62 191 LEU A N 1
ATOM 1462 C CA . LEU A 1 191 ? 1.340 13.999 12.950 1.00 93.62 191 LEU A CA 1
ATOM 1463 C C . LEU A 1 191 ? 0.668 15.376 12.906 1.00 93.62 191 LEU A C 1
ATOM 1465 O O . LEU A 1 191 ? 0.200 15.907 13.913 1.00 93.62 191 LEU A O 1
ATOM 1469 N N . ASP A 1 192 ? 0.552 15.938 11.701 1.00 93.12 192 ASP A N 1
ATOM 1470 C CA . ASP A 1 192 ? -0.277 17.122 11.467 1.00 93.12 192 ASP A CA 1
ATOM 1471 C C . ASP A 1 192 ? -1.761 16.723 11.426 1.00 93.12 192 ASP A C 1
ATOM 1473 O O . ASP A 1 192 ? -2.342 16.458 10.372 1.00 93.12 192 ASP A O 1
ATOM 1477 N N . MET A 1 193 ? -2.386 16.690 12.604 1.00 96.00 193 MET A N 1
ATOM 1478 C CA . MET A 1 193 ? -3.781 16.273 12.785 1.00 96.00 193 MET A CA 1
ATOM 1479 C C . MET A 1 193 ? -4.824 17.291 12.275 1.00 96.00 193 MET A C 1
ATOM 1481 O O . MET A 1 193 ? -6.025 17.106 12.510 1.00 96.00 193 MET A O 1
ATOM 1485 N N . SER A 1 194 ? -4.383 18.354 11.584 1.00 94.50 194 SER A N 1
ATOM 1486 C CA . SER A 1 194 ? -5.236 19.333 10.893 1.00 94.50 194 SER A CA 1
ATOM 1487 C C . SER A 1 194 ? -5.420 19.032 9.399 1.00 94.50 194 SER A C 1
ATOM 1489 O O . SER A 1 194 ? -6.322 19.579 8.760 1.00 94.50 194 SER A O 1
ATOM 1491 N N . LYS A 1 195 ? -4.589 18.148 8.831 1.00 91.06 195 LYS A N 1
ATOM 1492 C CA . LYS A 1 195 ? -4.572 17.826 7.400 1.00 91.06 195 LYS A CA 1
ATOM 1493 C C . LYS A 1 195 ? -5.017 16.399 7.136 1.00 91.06 195 LYS A C 1
ATOM 1495 O O . LYS A 1 195 ? -5.080 15.557 8.021 1.00 91.06 195 LYS A O 1
ATOM 1500 N N . TRP A 1 196 ? -5.317 16.113 5.877 1.00 92.56 196 TRP A N 1
ATOM 1501 C CA . TRP A 1 196 ? -5.447 14.735 5.418 1.00 92.56 196 TRP A CA 1
ATOM 1502 C C . TRP A 1 196 ? -4.115 13.980 5.632 1.00 92.56 196 TRP A C 1
ATOM 1504 O O . TRP A 1 196 ? -3.084 14.578 5.319 1.00 92.56 196 TRP A O 1
ATOM 1514 N N . PRO A 1 197 ? -4.091 12.728 6.141 1.00 96.38 197 PRO A N 1
ATOM 1515 C CA . PRO A 1 197 ? -5.205 11.802 6.397 1.00 96.38 197 PRO A CA 1
ATOM 1516 C C . PRO A 1 197 ? -5.715 11.763 7.860 1.00 96.38 197 PRO A C 1
ATOM 1518 O O . PRO A 1 197 ? -6.210 10.732 8.310 1.00 96.38 197 PRO A O 1
ATOM 1521 N N . ALA A 1 198 ? -5.654 12.856 8.632 1.00 97.69 198 ALA A N 1
ATOM 1522 C CA . ALA A 1 198 ? -6.064 12.868 10.046 1.00 97.69 198 ALA A CA 1
ATOM 1523 C C . ALA A 1 198 ? -7.452 12.260 10.354 1.00 97.69 198 ALA A C 1
ATOM 1525 O O . ALA A 1 198 ? -7.568 11.599 11.386 1.00 97.69 198 ALA A O 1
ATOM 1526 N N . PRO A 1 199 ? -8.505 12.406 9.518 1.00 98.56 199 PRO A N 1
ATOM 1527 C CA . PRO A 1 199 ? -9.771 11.706 9.751 1.00 98.56 199 PRO A CA 1
ATOM 1528 C C . PRO A 1 199 ? -9.630 10.176 9.811 1.00 98.56 199 PRO A C 1
ATOM 1530 O O . PRO A 1 199 ? -10.276 9.548 10.644 1.00 98.56 199 PRO A O 1
ATOM 1533 N N . ILE A 1 200 ? -8.755 9.585 8.991 1.00 98.69 200 ILE A N 1
ATOM 1534 C CA . ILE A 1 200 ? -8.473 8.140 9.004 1.00 98.69 200 ILE A CA 1
ATOM 1535 C C . ILE A 1 200 ? -7.733 7.763 10.291 1.00 98.69 200 ILE A C 1
ATOM 1537 O O . ILE A 1 200 ? -8.105 6.803 10.959 1.00 98.69 200 ILE A O 1
ATOM 1541 N N . VAL A 1 201 ? -6.749 8.568 10.707 1.00 98.62 201 VAL A N 1
ATOM 1542 C CA . VAL A 1 201 ? -6.052 8.363 11.990 1.00 98.62 201 VAL A CA 1
ATOM 1543 C C . VAL A 1 201 ? -7.052 8.377 13.152 1.00 98.62 201 VAL A C 1
ATOM 1545 O O . VAL A 1 201 ? -7.033 7.492 14.000 1.00 98.62 201 VAL A O 1
ATOM 1548 N N . ARG A 1 202 ? -7.992 9.331 13.168 1.00 98.69 202 ARG A N 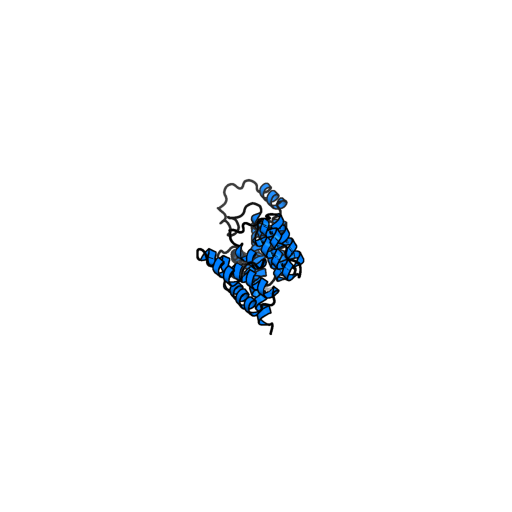1
ATOM 1549 C CA . ARG A 1 202 ? -9.056 9.393 14.186 1.00 98.69 202 ARG A CA 1
ATOM 1550 C C . ARG A 1 202 ? -9.953 8.161 14.178 1.00 98.69 202 ARG A C 1
ATOM 1552 O O . ARG A 1 202 ? -10.370 7.731 15.248 1.00 98.69 202 ARG A O 1
ATOM 1559 N N . LEU A 1 203 ? -10.239 7.592 13.007 1.00 98.69 203 LEU A N 1
ATOM 1560 C CA . LEU A 1 203 ? -11.033 6.370 12.893 1.00 98.69 203 LEU A CA 1
ATOM 1561 C C . LEU A 1 203 ? -10.320 5.191 13.565 1.00 98.69 203 LEU A C 1
ATOM 1563 O O . LEU A 1 203 ? -10.923 4.497 14.379 1.00 98.69 203 LEU A O 1
ATOM 1567 N N . PHE A 1 204 ? -9.024 5.019 13.307 1.00 98.38 204 PHE A N 1
ATOM 1568 C CA . PHE A 1 204 ? -8.214 3.955 13.915 1.00 98.38 204 PHE A CA 1
ATOM 1569 C C . PHE A 1 204 ? -8.047 4.130 15.433 1.00 98.38 204 PHE A C 1
ATOM 1571 O O . PHE A 1 204 ? -7.906 3.149 16.166 1.00 98.38 204 PHE A O 1
ATOM 1578 N N . LEU A 1 205 ? -8.112 5.374 15.916 1.00 97.69 205 LEU A N 1
ATOM 1579 C CA . LEU A 1 205 ? -8.134 5.715 17.341 1.00 97.69 205 LEU A CA 1
ATOM 1580 C C . LEU A 1 205 ? -9.534 5.615 17.981 1.00 97.69 205 LEU A C 1
ATOM 1582 O O . LEU A 1 205 ? -9.679 5.952 19.154 1.00 97.69 205 LEU A O 1
ATOM 1586 N N . GLY A 1 206 ? -10.567 5.198 17.238 1.00 97.25 206 GLY A N 1
ATOM 1587 C CA . GLY A 1 206 ? -11.938 5.060 17.748 1.00 97.25 206 GLY A CA 1
ATOM 1588 C C . GLY A 1 206 ? -12.658 6.388 18.016 1.00 97.25 206 GLY A C 1
ATOM 1589 O O . GLY A 1 206 ? -13.628 6.426 18.763 1.00 97.25 206 GLY A O 1
ATOM 1590 N N . GLN A 1 207 ? -12.185 7.490 17.430 1.00 98.25 207 GLN A N 1
ATOM 1591 C CA . GLN A 1 207 ? -12.682 8.850 17.690 1.00 98.25 207 GLN A CA 1
ATOM 1592 C C . GLN A 1 207 ? -13.726 9.326 16.667 1.00 98.25 207 GLN A C 1
ATOM 1594 O O . GLN A 1 207 ? -14.241 10.437 16.781 1.00 98.25 207 GLN A O 1
ATOM 1599 N N . THR A 1 208 ? -13.986 8.546 15.619 1.00 98.50 208 THR A N 1
ATOM 1600 C CA . THR A 1 208 ? -14.940 8.877 14.552 1.00 98.50 208 THR A CA 1
ATOM 1601 C C . THR A 1 208 ? -15.416 7.605 13.845 1.00 98.50 208 THR A C 1
ATOM 1603 O O . THR A 1 208 ? -14.937 6.515 14.154 1.00 98.50 208 THR A O 1
ATOM 1606 N N . THR A 1 209 ? -16.342 7.733 12.894 1.00 98.00 209 THR A N 1
ATOM 1607 C CA . THR A 1 209 ? -16.915 6.608 12.137 1.00 98.00 209 THR A CA 1
ATOM 1608 C C . THR A 1 209 ? -16.453 6.597 10.672 1.00 98.00 209 THR A C 1
ATOM 1610 O O . THR A 1 209 ? -16.052 7.646 10.151 1.00 98.00 209 THR A O 1
ATOM 1613 N N . PRO A 1 210 ? -16.528 5.447 9.970 1.00 97.88 210 PRO A N 1
ATOM 1614 C CA . PRO A 1 210 ? -16.237 5.368 8.536 1.00 97.88 210 PRO A CA 1
ATOM 1615 C C . PRO A 1 210 ? -17.022 6.384 7.693 1.00 97.88 210 PRO A C 1
ATOM 1617 O O . PRO A 1 210 ? -16.470 7.008 6.786 1.00 97.88 210 PRO A O 1
ATOM 1620 N N . GLU A 1 211 ? -18.294 6.609 8.020 1.00 97.38 211 GLU A N 1
ATOM 1621 C CA . GLU A 1 211 ? -19.181 7.536 7.309 1.00 97.38 211 GLU A CA 1
ATOM 1622 C C . GLU A 1 211 ? -18.677 8.977 7.426 1.00 97.38 211 GLU A C 1
ATOM 1624 O O . GLU A 1 211 ? -18.624 9.709 6.436 1.00 97.38 211 GLU A O 1
ATOM 1629 N N . ALA A 1 212 ? -18.242 9.376 8.624 1.00 98.19 212 ALA A N 1
ATOM 1630 C CA . ALA A 1 212 ? -17.677 10.697 8.859 1.00 98.19 212 ALA A CA 1
ATOM 1631 C C . ALA A 1 212 ? -16.331 10.889 8.135 1.00 98.19 212 ALA A C 1
ATOM 1633 O O . ALA A 1 212 ? -16.061 11.977 7.618 1.00 98.19 212 ALA A O 1
ATOM 1634 N N . VAL A 1 213 ? -15.499 9.842 8.045 1.00 98.31 213 VAL A N 1
ATOM 1635 C CA . VAL A 1 213 ? -14.250 9.880 7.262 1.00 98.31 213 VAL A CA 1
ATOM 1636 C C . VAL A 1 213 ? -14.539 10.050 5.772 1.00 98.31 213 VAL A C 1
ATOM 1638 O O . VAL A 1 213 ? -13.920 10.898 5.128 1.00 98.31 213 VAL A O 1
ATOM 1641 N N . LEU A 1 214 ? -15.507 9.313 5.225 1.00 97.25 214 LEU A N 1
ATOM 1642 C CA . LEU A 1 214 ? -15.924 9.448 3.826 1.00 97.25 214 LEU A CA 1
ATOM 1643 C C . LEU A 1 214 ? -16.494 10.843 3.529 1.00 97.25 214 LEU A C 1
ATOM 1645 O O . LEU A 1 214 ? -16.123 11.460 2.531 1.00 97.25 214 LEU A O 1
ATOM 1649 N N . ALA A 1 215 ? -17.311 11.396 4.427 1.00 97.44 215 ALA A N 1
ATOM 1650 C CA . ALA A 1 215 ? -17.808 12.766 4.302 1.00 97.44 215 ALA A CA 1
ATOM 1651 C C . ALA A 1 215 ? -16.676 13.812 4.366 1.00 97.44 215 ALA A C 1
ATOM 1653 O O . ALA A 1 215 ? -16.730 14.850 3.701 1.00 97.44 215 ALA A O 1
ATOM 1654 N N . ALA A 1 216 ? -15.619 13.562 5.147 1.00 96.81 216 ALA A N 1
ATOM 1655 C CA . ALA A 1 216 ? -14.424 14.405 5.148 1.00 96.81 216 ALA A CA 1
ATOM 1656 C C . ALA A 1 216 ? -13.622 14.271 3.840 1.00 96.81 216 ALA A C 1
ATOM 1658 O O . ALA A 1 216 ? -13.120 15.276 3.329 1.00 96.81 216 ALA A O 1
ATOM 1659 N N . ALA A 1 217 ? -13.538 13.061 3.277 1.00 94.75 217 ALA A N 1
ATOM 1660 C CA . ALA A 1 217 ? -12.882 12.786 2.000 1.00 94.75 217 ALA A CA 1
ATOM 1661 C C . ALA A 1 217 ? -13.533 13.532 0.823 1.00 94.75 217 ALA A C 1
ATOM 1663 O O . ALA A 1 217 ? -12.851 13.895 -0.135 1.00 94.75 217 ALA A O 1
ATOM 1664 N N . ASP A 1 218 ? -14.830 13.832 0.921 1.00 95.06 218 ASP A N 1
ATOM 1665 C CA . ASP A 1 218 ? -15.578 14.563 -0.103 1.00 95.06 218 ASP A CA 1
ATOM 1666 C C . ASP A 1 218 ? -15.208 16.034 -0.266 1.00 95.06 218 ASP A C 1
ATOM 1668 O O . ASP A 1 218 ? -15.500 16.646 -1.304 1.00 95.06 218 ASP A O 1
ATOM 1672 N N . ARG A 1 219 ? -14.520 16.599 0.727 1.00 91.25 219 ARG A N 1
ATOM 1673 C CA . ARG A 1 219 ? -14.121 18.005 0.739 1.00 91.25 219 ARG A CA 1
ATOM 1674 C C . ARG A 1 219 ? -12.945 18.233 -0.212 1.00 91.25 219 ARG A C 1
ATOM 1676 O O . ARG A 1 219 ? -11.870 17.655 -0.043 1.00 91.25 219 ARG A O 1
ATOM 1683 N N . GLY A 1 220 ? -13.121 19.142 -1.170 1.00 84.12 220 GLY A N 1
ATOM 1684 C CA . GLY A 1 220 ? -12.088 19.567 -2.122 1.00 84.12 220 GLY A CA 1
ATOM 1685 C C . GLY A 1 220 ? -12.487 19.377 -3.588 1.00 84.12 220 GLY A C 1
ATOM 1686 O O . GLY A 1 220 ? -13.630 19.053 -3.913 1.00 84.12 220 GLY A O 1
ATOM 1687 N N . GLY A 1 221 ? -11.532 19.606 -4.493 1.00 89.31 221 GLY A N 1
ATOM 1688 C CA . GLY A 1 221 ? -11.729 19.418 -5.933 1.00 89.31 221 GLY A CA 1
ATOM 1689 C C . GLY A 1 221 ? -11.836 17.938 -6.344 1.00 89.31 221 GLY A C 1
ATOM 1690 O O . GLY A 1 221 ? -11.479 17.059 -5.557 1.00 89.31 221 GLY A O 1
ATOM 1691 N N . PRO A 1 222 ? -12.278 17.634 -7.582 1.00 89.12 222 PRO A N 1
ATOM 1692 C CA . PRO A 1 222 ? -12.540 16.262 -8.034 1.00 89.12 222 PRO A CA 1
ATOM 1693 C C . PRO A 1 222 ? -11.375 15.277 -7.855 1.00 89.12 222 PRO A C 1
ATOM 1695 O O . PRO A 1 222 ? -11.585 14.177 -7.350 1.00 89.12 222 PRO A O 1
ATOM 1698 N N . ALA A 1 223 ? -10.148 15.673 -8.211 1.00 85.00 223 ALA A N 1
ATOM 1699 C CA . ALA A 1 223 ? -8.970 14.808 -8.087 1.00 85.00 223 ALA A CA 1
ATOM 1700 C C . ALA A 1 223 ? -8.622 14.497 -6.621 1.00 85.00 223 ALA A C 1
ATOM 1702 O O . ALA A 1 223 ? -8.375 13.345 -6.271 1.00 85.00 223 ALA A O 1
ATOM 1703 N N . VAL A 1 224 ? -8.671 15.517 -5.757 1.00 87.75 224 VAL A N 1
ATOM 1704 C CA . VAL A 1 224 ? -8.420 15.380 -4.315 1.00 87.75 224 VAL A CA 1
ATOM 1705 C C . VAL A 1 224 ? -9.474 14.482 -3.677 1.00 87.75 224 VAL A C 1
ATOM 1707 O O . VAL A 1 224 ? -9.125 13.552 -2.959 1.00 87.75 224 VAL A O 1
ATOM 1710 N N . ARG A 1 225 ? -10.755 14.711 -3.985 1.00 90.38 225 ARG A N 1
ATOM 1711 C CA . ARG A 1 225 ? -11.858 13.873 -3.502 1.00 90.38 225 ARG A CA 1
ATOM 1712 C C . ARG A 1 225 ? -11.673 12.411 -3.899 1.00 90.38 225 ARG A C 1
ATOM 1714 O O . ARG A 1 225 ? -11.819 11.543 -3.049 1.00 90.38 225 ARG A O 1
ATOM 1721 N N . LYS A 1 226 ? -11.313 12.127 -5.155 1.00 88.75 226 LYS A N 1
ATOM 1722 C CA . LYS A 1 226 ? -11.088 10.749 -5.619 1.00 88.75 226 LYS A CA 1
ATOM 1723 C C . LYS A 1 226 ? -9.964 10.053 -4.840 1.00 88.75 226 LYS A C 1
ATOM 1725 O O . LYS A 1 226 ? -10.157 8.933 -4.380 1.00 88.75 226 LYS A O 1
ATOM 1730 N N . ALA A 1 227 ? -8.821 10.718 -4.663 1.00 86.00 227 ALA A N 1
ATOM 1731 C CA . ALA A 1 227 ? -7.697 10.164 -3.904 1.00 86.00 227 ALA A CA 1
ATOM 1732 C C . ALA A 1 227 ? -8.072 9.904 -2.436 1.00 86.00 227 ALA A C 1
ATOM 1734 O O . ALA A 1 227 ? -7.880 8.806 -1.923 1.00 86.00 227 ALA A O 1
ATOM 1735 N N . ARG A 1 228 ? -8.711 10.883 -1.785 1.00 94.06 228 ARG A N 1
ATOM 1736 C CA . ARG A 1 228 ? -9.135 10.764 -0.385 1.00 94.06 228 ARG A CA 1
ATOM 1737 C C . ARG A 1 228 ? -10.198 9.692 -0.176 1.00 94.06 228 ARG A C 1
ATOM 1739 O O . ARG A 1 228 ? -10.153 8.990 0.826 1.00 94.06 228 ARG A O 1
ATOM 1746 N N . ARG A 1 229 ? -11.155 9.550 -1.100 1.00 94.88 229 ARG A N 1
ATOM 1747 C CA . ARG A 1 229 ? -12.174 8.492 -1.033 1.00 94.88 229 ARG A CA 1
ATOM 1748 C C . ARG A 1 229 ? -11.567 7.104 -1.166 1.00 94.88 229 ARG A C 1
ATOM 1750 O O . ARG A 1 229 ? -11.987 6.213 -0.434 1.00 94.88 229 ARG A O 1
ATOM 1757 N N . CYS A 1 230 ? -10.585 6.942 -2.054 1.00 94.56 230 CYS A N 1
ATOM 1758 C CA . CYS A 1 230 ? -9.821 5.705 -2.175 1.00 94.56 230 CYS A CA 1
ATOM 1759 C C . CYS A 1 230 ? -9.176 5.333 -0.833 1.00 94.56 230 CYS A C 1
ATOM 1761 O O . CYS A 1 230 ? -9.482 4.277 -0.288 1.00 94.56 230 CYS A O 1
ATOM 1763 N N . GLU A 1 231 ? -8.370 6.231 -0.258 1.00 95.62 231 GLU A N 1
ATOM 1764 C CA . GLU A 1 231 ? -7.695 5.986 1.023 1.00 95.62 231 GLU A CA 1
ATOM 1765 C C . GLU A 1 231 ? -8.693 5.753 2.169 1.00 95.62 231 GLU A C 1
ATOM 1767 O O . GLU A 1 231 ? -8.543 4.807 2.937 1.00 95.62 231 GLU A O 1
ATOM 1772 N N . ALA A 1 232 ? -9.749 6.570 2.263 1.00 97.88 232 ALA A N 1
ATOM 1773 C CA . ALA A 1 232 ? -10.792 6.421 3.276 1.00 97.88 232 ALA A CA 1
ATOM 1774 C C . ALA A 1 232 ? -11.476 5.058 3.204 1.00 97.88 232 ALA A C 1
ATOM 1776 O O . ALA A 1 232 ? -11.637 4.405 4.229 1.00 97.88 232 ALA A O 1
ATOM 1777 N N . SER A 1 233 ? -11.893 4.651 2.004 1.00 98.50 233 SER A N 1
ATOM 1778 C CA . SER A 1 233 ? -12.608 3.391 1.801 1.00 98.50 233 SER A CA 1
ATOM 1779 C C . SER A 1 233 ? -11.696 2.208 2.092 1.00 98.50 233 SER A C 1
ATOM 1781 O O . SER A 1 233 ? -12.115 1.290 2.785 1.00 98.50 233 SER A O 1
ATOM 1783 N N . PHE A 1 234 ? -10.440 2.270 1.641 1.00 98.56 234 PHE A N 1
ATOM 1784 C CA . PHE A 1 234 ? -9.448 1.232 1.897 1.00 98.56 234 PHE A CA 1
ATOM 1785 C C . PHE A 1 234 ? -9.201 1.046 3.399 1.00 98.56 234 PHE A C 1
ATOM 1787 O O . PHE A 1 234 ? -9.521 -0.002 3.952 1.00 98.56 234 PHE A O 1
ATOM 1794 N N . PHE A 1 235 ? -8.714 2.082 4.088 1.00 98.56 235 PHE A N 1
ATOM 1795 C CA . PHE A 1 235 ? -8.357 1.967 5.503 1.00 98.56 235 PHE A CA 1
ATOM 1796 C C . PHE A 1 235 ? -9.569 1.688 6.395 1.00 98.56 235 PHE A C 1
ATOM 1798 O O . PHE A 1 235 ? -9.458 0.932 7.359 1.00 98.56 235 PHE A O 1
ATOM 1805 N N . ALA A 1 236 ? -10.732 2.275 6.095 1.00 98.56 236 ALA A N 1
ATOM 1806 C CA . ALA A 1 236 ? -11.941 1.966 6.844 1.00 98.56 236 ALA A CA 1
ATOM 1807 C C . ALA A 1 236 ? -12.393 0.520 6.607 1.00 98.56 236 ALA A C 1
ATOM 1809 O O . ALA A 1 236 ? -12.747 -0.147 7.573 1.00 98.56 236 ALA A O 1
ATOM 1810 N N . GLY A 1 237 ? -12.356 0.028 5.364 1.00 98.19 237 GLY A N 1
ATOM 1811 C CA . GLY A 1 237 ? -12.711 -1.352 5.028 1.00 98.19 237 GLY A CA 1
ATOM 1812 C C . GLY A 1 237 ? -11.825 -2.367 5.745 1.00 98.19 237 GLY A C 1
ATOM 1813 O O . GLY A 1 237 ? -12.342 -3.255 6.418 1.00 98.19 237 GLY A O 1
ATOM 1814 N N . GLU A 1 238 ? -10.508 -2.165 5.705 1.00 98.12 238 GLU A N 1
ATOM 1815 C CA . GLU A 1 238 ? -9.540 -2.992 6.434 1.00 98.12 238 GLU A CA 1
ATOM 1816 C C . GLU A 1 238 ? -9.798 -2.992 7.950 1.00 98.12 238 GLU A C 1
ATOM 1818 O O . GLU A 1 238 ? -9.790 -4.041 8.594 1.00 98.12 238 GLU A O 1
ATOM 1823 N N . LEU A 1 239 ? -10.092 -1.826 8.539 1.00 98.00 239 LEU A N 1
ATOM 1824 C CA . LEU A 1 239 ? -10.432 -1.747 9.960 1.00 98.00 239 LEU A CA 1
ATOM 1825 C C . LEU A 1 239 ? -11.74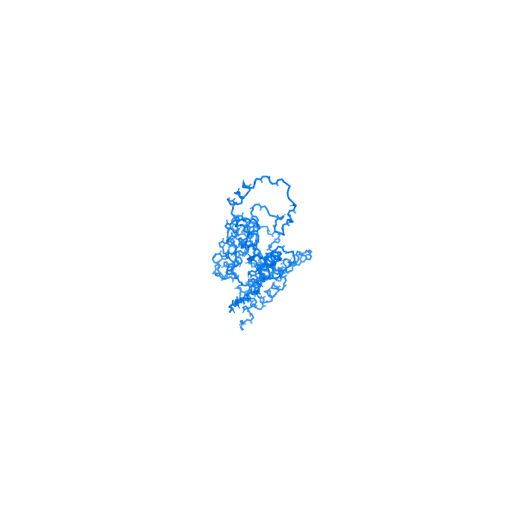4 -2.484 10.278 1.00 98.00 239 LEU A C 1
ATOM 1827 O O . LEU A 1 239 ? -11.851 -3.106 11.334 1.00 98.00 239 LEU A O 1
ATOM 1831 N N . MET A 1 240 ? -12.744 -2.426 9.392 1.00 97.25 240 MET A N 1
ATOM 1832 C CA . MET A 1 240 ? -14.005 -3.154 9.576 1.00 97.25 240 MET A CA 1
ATOM 1833 C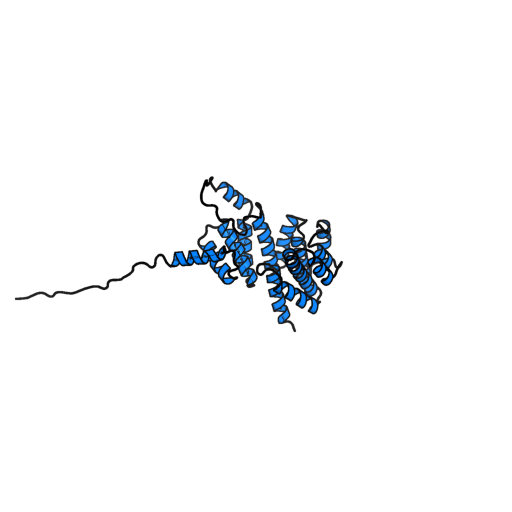 C . MET A 1 240 ? -13.793 -4.671 9.518 1.00 97.25 240 MET A C 1
ATOM 1835 O O . MET A 1 240 ? -14.387 -5.377 10.334 1.00 97.25 240 MET A O 1
ATOM 1839 N N . LEU A 1 241 ? -12.909 -5.166 8.641 1.00 94.88 241 LEU A N 1
ATOM 1840 C CA . LEU A 1 241 ? -12.512 -6.581 8.619 1.00 94.88 241 LEU A CA 1
ATOM 1841 C C . LEU A 1 241 ? -11.923 -7.004 9.966 1.00 94.88 241 LEU A C 1
ATOM 1843 O O . LEU A 1 241 ? -12.365 -7.983 10.562 1.00 94.88 241 LEU A O 1
ATOM 1847 N N . GLN A 1 242 ? -10.994 -6.212 10.504 1.00 93.50 242 GLN A N 1
ATOM 1848 C CA . GLN A 1 242 ? -10.364 -6.481 11.803 1.00 93.50 242 GLN A CA 1
ATOM 1849 C C . GLN A 1 242 ? -11.355 -6.462 12.975 1.00 93.50 242 GLN A C 1
ATOM 1851 O O . GLN A 1 242 ? -11.132 -7.116 13.990 1.00 93.50 242 GLN A O 1
ATOM 1856 N N . GLN A 1 243 ? -12.454 -5.719 12.847 1.00 94.38 243 GLN A N 1
ATOM 1857 C CA . GLN A 1 243 ? -13.518 -5.631 13.849 1.00 94.38 243 GLN A CA 1
ATOM 1858 C C . GLN A 1 243 ? -14.643 -6.653 13.634 1.00 94.38 243 GLN A C 1
ATOM 1860 O O . GLN A 1 243 ? -15.660 -6.573 14.320 1.00 94.38 243 GLN A O 1
ATOM 1865 N N . SER A 1 244 ? -14.495 -7.595 12.693 1.00 94.25 244 SER A N 1
ATOM 1866 C CA . SER A 1 244 ? -15.548 -8.558 12.323 1.00 94.25 244 SER A CA 1
ATOM 1867 C C . SER A 1 244 ? -16.859 -7.889 11.868 1.00 94.25 244 SER A C 1
ATOM 1869 O O . SER A 1 244 ? -17.947 -8.438 12.028 1.00 94.25 244 SER A O 1
ATOM 1871 N N . ARG A 1 245 ? -16.775 -6.679 11.296 1.00 95.69 245 ARG A N 1
ATOM 1872 C CA . ARG A 1 245 ? -17.910 -5.918 10.742 1.00 95.69 245 ARG A CA 1
ATOM 1873 C C . ARG A 1 245 ? -18.025 -6.153 9.239 1.00 95.69 245 ARG A C 1
ATOM 1875 O O . ARG A 1 245 ? -17.849 -5.243 8.431 1.00 95.69 245 ARG A O 1
ATOM 1882 N N . GLU A 1 246 ? -18.309 -7.393 8.871 1.00 92.94 246 GLU A N 1
ATOM 1883 C CA . GLU A 1 246 ? -18.166 -7.899 7.504 1.00 92.94 246 GLU A CA 1
ATOM 1884 C C . GLU A 1 246 ? -18.987 -7.138 6.450 1.00 92.94 246 GLU A C 1
ATOM 1886 O O . GLU A 1 246 ? -18.441 -6.716 5.434 1.00 92.94 246 GLU A O 1
ATOM 1891 N N . ALA A 1 247 ? -20.267 -6.851 6.707 1.00 94.38 247 ALA A N 1
ATOM 1892 C CA . ALA A 1 247 ? -21.104 -6.120 5.748 1.00 94.38 247 ALA A CA 1
ATOM 1893 C C . ALA A 1 247 ? -20.585 -4.696 5.453 1.00 94.38 247 ALA A C 1
ATOM 1895 O O . ALA A 1 247 ? -20.691 -4.199 4.327 1.00 94.38 247 ALA A O 1
ATOM 1896 N N . ASP A 1 248 ? -20.014 -4.026 6.459 1.00 95.56 248 ASP A N 1
ATOM 1897 C CA . ASP A 1 248 ? -19.393 -2.712 6.279 1.00 95.56 248 ASP A CA 1
ATOM 1898 C C . ASP A 1 248 ? -18.049 -2.827 5.563 1.00 95.56 248 ASP A C 1
ATOM 1900 O O . ASP A 1 248 ? -17.752 -2.007 4.691 1.00 95.56 248 ASP A O 1
ATOM 1904 N N . ALA A 1 249 ? -17.268 -3.856 5.896 1.00 96.94 249 ALA A N 1
ATOM 1905 C CA . ALA A 1 249 ? -16.013 -4.162 5.234 1.00 96.94 249 ALA A CA 1
ATOM 1906 C C . ALA A 1 249 ? -16.204 -4.406 3.736 1.00 96.94 249 ALA A C 1
ATOM 1908 O O . ALA A 1 249 ? -15.588 -3.697 2.948 1.00 96.94 249 ALA A O 1
ATOM 1909 N N . ILE A 1 250 ? -17.099 -5.318 3.341 1.00 96.88 250 ILE A N 1
ATOM 1910 C CA . ILE A 1 250 ? -17.384 -5.642 1.934 1.00 96.88 250 ILE A CA 1
ATOM 1911 C C . ILE A 1 250 ? -17.701 -4.366 1.151 1.00 96.88 250 ILE A C 1
ATOM 1913 O O . ILE A 1 250 ? -17.038 -4.049 0.168 1.00 96.88 250 ILE A O 1
ATOM 1917 N N . ARG A 1 251 ? -18.638 -3.552 1.653 1.00 97.00 251 ARG A N 1
ATOM 1918 C CA . ARG A 1 251 ? -19.035 -2.293 1.005 1.00 97.00 251 ARG A CA 1
ATOM 1919 C C . ARG A 1 251 ? -17.858 -1.331 0.799 1.00 97.00 251 ARG A C 1
ATOM 1921 O O . ARG A 1 251 ? -17.790 -0.644 -0.222 1.00 97.00 251 ARG A O 1
ATOM 1928 N N . LEU A 1 252 ? -16.978 -1.210 1.791 1.00 98.38 252 LEU A N 1
ATOM 1929 C CA . LEU A 1 252 ? -15.845 -0.281 1.768 1.00 98.38 252 LEU A CA 1
ATOM 1930 C C . LEU A 1 252 ? -14.682 -0.808 0.915 1.00 98.38 252 LEU A C 1
ATOM 1932 O O . LEU A 1 252 ? -14.097 -0.038 0.151 1.00 98.38 252 LEU A O 1
ATOM 1936 N N . ILE A 1 253 ? -14.395 -2.105 0.991 1.00 98.25 253 ILE A N 1
ATOM 1937 C CA . ILE A 1 253 ? -13.382 -2.787 0.185 1.00 98.25 253 ILE A CA 1
ATOM 1938 C C . ILE A 1 253 ? -13.776 -2.773 -1.296 1.00 98.25 253 ILE A C 1
ATOM 1940 O O . ILE A 1 253 ? -12.962 -2.369 -2.126 1.00 98.25 253 ILE A O 1
ATOM 1944 N N . ASP A 1 254 ? -15.034 -3.068 -1.636 1.00 97.06 254 ASP A N 1
ATOM 1945 C CA . ASP A 1 254 ? -15.537 -2.975 -3.014 1.00 97.06 254 ASP A CA 1
ATOM 1946 C C . ASP A 1 254 ? -15.423 -1.550 -3.563 1.00 97.06 254 ASP A C 1
ATOM 1948 O O . ASP A 1 254 ? -15.015 -1.325 -4.709 1.00 97.06 254 ASP A O 1
ATOM 1952 N N . ARG A 1 255 ? -15.725 -0.547 -2.728 1.00 96.31 255 ARG A N 1
ATOM 1953 C CA . ARG A 1 255 ? -15.533 0.856 -3.101 1.00 96.31 255 ARG A CA 1
ATOM 1954 C C . ARG A 1 255 ? -14.061 1.171 -3.355 1.00 96.31 255 ARG A C 1
ATOM 1956 O O . ARG A 1 255 ? -13.759 1.827 -4.350 1.00 96.31 255 ARG A O 1
ATOM 1963 N N . ALA A 1 256 ? -13.149 0.717 -2.497 1.00 97.00 256 ALA A N 1
ATOM 1964 C CA . ALA A 1 256 ? -11.715 0.908 -2.700 1.00 97.00 256 ALA A CA 1
ATOM 1965 C C . ALA A 1 256 ? -11.241 0.232 -4.000 1.00 97.00 256 ALA A C 1
ATOM 1967 O O . ALA A 1 256 ? -10.587 0.871 -4.827 1.00 97.00 256 ALA A O 1
ATOM 1968 N N . ALA A 1 257 ? -11.657 -1.012 -4.244 1.00 95.88 257 ALA A N 1
ATOM 1969 C CA . ALA A 1 257 ? -11.375 -1.762 -5.465 1.00 95.88 257 ALA A CA 1
ATOM 1970 C C . ALA A 1 257 ? -11.868 -1.046 -6.740 1.00 95.88 257 ALA A C 1
ATOM 1972 O O . ALA A 1 257 ? -11.214 -1.116 -7.787 1.00 95.88 257 ALA A O 1
ATOM 1973 N N . ALA A 1 258 ? -12.987 -0.318 -6.665 1.00 93.00 258 ALA A N 1
ATOM 1974 C CA . ALA A 1 258 ? -13.552 0.432 -7.786 1.00 93.00 258 ALA A CA 1
ATOM 1975 C C . ALA A 1 258 ? -12.932 1.832 -7.977 1.00 93.00 258 ALA A C 1
ATOM 1977 O O . ALA A 1 258 ? -12.613 2.228 -9.103 1.00 93.00 258 ALA A O 1
ATOM 1978 N N . GLU A 1 259 ? -12.769 2.599 -6.896 1.00 86.81 259 GLU A N 1
ATOM 1979 C CA . GLU A 1 259 ? -12.444 4.031 -6.949 1.00 86.81 259 GLU A CA 1
ATOM 1980 C C . GLU A 1 259 ? -10.935 4.316 -6.940 1.00 86.81 259 GLU A C 1
ATOM 1982 O O . GLU A 1 259 ? -10.497 5.336 -7.497 1.00 86.81 259 GLU A O 1
ATOM 1987 N N . CYS A 1 260 ? -10.131 3.424 -6.350 1.00 91.12 260 CYS A N 1
ATOM 1988 C CA . CYS A 1 260 ? -8.688 3.606 -6.271 1.00 91.12 260 CYS A CA 1
ATOM 1989 C C . CYS A 1 260 ? -8.011 3.564 -7.652 1.00 91.12 260 CYS A C 1
ATOM 1991 O O . CYS A 1 260 ? -8.461 2.855 -8.568 1.00 91.12 260 CYS A O 1
ATOM 1993 N N . PRO A 1 261 ? -6.908 4.314 -7.845 1.00 87.88 261 PRO A N 1
ATOM 1994 C CA . PRO A 1 261 ? -6.131 4.244 -9.076 1.00 87.88 261 PRO A CA 1
ATOM 1995 C C . PRO A 1 261 ? -5.703 2.796 -9.389 1.00 87.88 261 PRO A C 1
ATOM 1997 O O . PRO A 1 261 ? -5.283 2.087 -8.478 1.00 87.88 261 PRO A O 1
ATOM 2000 N N . PRO A 1 262 ? -5.750 2.343 -10.658 1.00 82.38 262 PRO A N 1
ATOM 2001 C CA . PRO A 1 262 ? -5.383 0.972 -11.032 1.00 82.38 262 PRO A CA 1
ATOM 2002 C C . PRO A 1 262 ? -3.983 0.532 -10.597 1.00 82.38 262 PRO A C 1
ATOM 2004 O O . PRO A 1 262 ? -3.736 -0.661 -10.472 1.00 82.38 262 PRO A O 1
ATOM 2007 N N . THR A 1 263 ? -3.071 1.487 -10.414 1.00 80.00 263 THR A N 1
ATOM 2008 C CA . THR A 1 263 ? -1.671 1.269 -10.034 1.00 80.00 263 THR A CA 1
ATOM 2009 C C . THR A 1 263 ? -1.403 1.470 -8.546 1.00 80.00 263 THR A C 1
ATOM 2011 O O . THR A 1 263 ? -0.243 1.426 -8.148 1.00 80.00 263 THR A O 1
ATOM 2014 N N . SER A 1 264 ? -2.421 1.764 -7.733 1.00 85.69 264 SER A N 1
ATOM 2015 C CA . SER A 1 264 ? -2.228 1.979 -6.300 1.00 85.69 264 SER A CA 1
ATOM 2016 C C . SER A 1 264 ? -2.159 0.644 -5.553 1.00 85.69 264 SER A C 1
ATOM 2018 O O . SER A 1 264 ? -2.832 -0.325 -5.916 1.00 85.69 264 SER A O 1
ATOM 2020 N N . GLY A 1 265 ? -1.335 0.597 -4.505 1.00 88.12 265 GLY A N 1
ATOM 2021 C CA . GLY A 1 265 ? -1.205 -0.586 -3.657 1.00 88.12 265 GLY A CA 1
ATOM 2022 C C . GLY A 1 265 ? -2.498 -0.890 -2.898 1.00 88.12 265 GLY A C 1
ATOM 2023 O O . GLY A 1 265 ? -2.892 -2.045 -2.801 1.00 88.12 265 GLY A O 1
ATOM 2024 N N . GLU A 1 266 ? -3.221 0.150 -2.475 1.00 93.56 266 GLU A N 1
ATOM 2025 C CA . GLU A 1 266 ? -4.530 0.064 -1.815 1.00 93.56 266 GLU A CA 1
ATOM 2026 C C . GLU A 1 266 ? -5.532 -0.700 -2.681 1.00 93.56 266 GLU A C 1
ATOM 2028 O O . GLU A 1 266 ? -6.224 -1.584 -2.190 1.00 93.56 266 GLU A O 1
ATOM 2033 N N . ARG A 1 267 ? -5.585 -0.412 -3.992 1.00 94.75 267 ARG A N 1
ATOM 2034 C CA . ARG A 1 267 ? -6.469 -1.142 -4.906 1.00 94.75 267 ARG A CA 1
ATOM 2035 C C . ARG A 1 267 ? -6.065 -2.606 -5.029 1.00 94.75 267 ARG A C 1
ATOM 2037 O O . ARG A 1 267 ? -6.931 -3.466 -5.133 1.00 94.75 267 ARG A O 1
ATOM 2044 N N . SER A 1 268 ? -4.763 -2.883 -5.070 1.00 95.19 268 SER A N 1
ATOM 2045 C CA . SER A 1 268 ? -4.254 -4.252 -5.161 1.00 95.19 268 SER A CA 1
ATOM 2046 C C . SER A 1 268 ? -4.671 -5.081 -3.947 1.00 95.19 268 SER A C 1
ATOM 2048 O O . SER A 1 268 ? -5.246 -6.157 -4.116 1.00 95.19 268 SER A O 1
ATOM 2050 N N . VAL A 1 269 ? -4.468 -4.535 -2.745 1.00 97.75 269 VAL A N 1
ATOM 2051 C CA . VAL A 1 269 ? -4.896 -5.157 -1.487 1.00 97.75 269 VAL A CA 1
ATOM 2052 C C . VAL A 1 269 ? -6.418 -5.295 -1.452 1.00 97.75 269 VAL A C 1
ATOM 2054 O O . VAL A 1 269 ? -6.909 -6.404 -1.282 1.00 97.75 269 VAL A O 1
ATOM 2057 N N . ALA A 1 270 ? -7.172 -4.230 -1.742 1.00 97.69 270 ALA A N 1
ATOM 2058 C CA . ALA A 1 270 ? -8.636 -4.276 -1.766 1.00 97.69 270 ALA A CA 1
ATOM 2059 C C . ALA A 1 270 ? -9.183 -5.323 -2.752 1.00 97.69 270 ALA A C 1
ATOM 2061 O O . ALA A 1 270 ? -10.126 -6.036 -2.433 1.00 97.69 270 ALA A O 1
ATOM 2062 N N . ASN A 1 271 ? -8.579 -5.470 -3.935 1.00 96.69 271 ASN A N 1
ATOM 2063 C CA . ASN A 1 271 ? -8.955 -6.520 -4.885 1.00 96.69 271 ASN A CA 1
ATOM 2064 C C . ASN A 1 271 ? -8.660 -7.927 -4.340 1.00 96.69 271 ASN A C 1
ATOM 2066 O O . ASN A 1 271 ? -9.387 -8.866 -4.661 1.00 96.69 271 ASN A O 1
ATOM 2070 N N . ALA A 1 272 ? -7.571 -8.101 -3.586 1.00 96.06 272 ALA A N 1
ATOM 2071 C CA . ALA A 1 272 ? -7.249 -9.375 -2.953 1.00 96.06 272 ALA A CA 1
ATOM 2072 C C . ALA A 1 272 ? -8.259 -9.711 -1.848 1.00 96.06 272 ALA A C 1
ATOM 2074 O O . ALA A 1 272 ? -8.806 -10.811 -1.863 1.00 96.06 272 ALA A O 1
ATOM 2075 N N . GLU A 1 273 ? -8.579 -8.747 -0.984 1.00 96.00 273 GLU A N 1
ATOM 2076 C CA . GLU A 1 273 ? -9.598 -8.901 0.059 1.00 96.00 273 GLU A CA 1
ATOM 2077 C C . GLU A 1 273 ? -10.989 -9.157 -0.520 1.00 96.00 273 GLU A C 1
ATOM 2079 O O . GLU A 1 273 ? -11.656 -10.094 -0.103 1.00 96.00 273 GLU A O 1
ATOM 2084 N N . ALA A 1 274 ? -11.417 -8.397 -1.534 1.00 95.62 274 ALA A N 1
ATOM 2085 C CA . ALA A 1 274 ? -12.715 -8.592 -2.183 1.00 95.62 274 ALA A CA 1
ATOM 2086 C C . ALA A 1 274 ? -12.872 -10.018 -2.736 1.00 95.62 274 ALA A C 1
ATOM 2088 O O . ALA A 1 274 ? -13.934 -10.626 -2.609 1.00 95.62 274 ALA A O 1
ATOM 2089 N N . ARG A 1 275 ? -11.802 -10.589 -3.313 1.00 94.38 275 ARG A N 1
ATOM 2090 C CA . ARG A 1 275 ? -11.809 -11.987 -3.771 1.00 94.38 275 ARG A CA 1
ATOM 2091 C C . ARG A 1 275 ? -11.996 -12.962 -2.612 1.00 94.38 275 ARG A C 1
ATOM 2093 O O . ARG A 1 275 ? -12.785 -13.889 -2.754 1.00 94.38 275 ARG A O 1
ATOM 2100 N N . ILE A 1 276 ? -11.310 -12.748 -1.490 1.00 92.62 276 ILE A N 1
ATOM 2101 C CA . ILE A 1 276 ? -11.452 -13.580 -0.287 1.00 92.62 276 ILE A CA 1
ATOM 2102 C C . ILE A 1 276 ? -12.876 -13.457 0.277 1.00 92.62 276 ILE A C 1
ATOM 2104 O O . ILE A 1 276 ? -13.529 -14.464 0.516 1.00 92.62 276 ILE A O 1
ATOM 2108 N N . LEU A 1 277 ? -13.399 -12.239 0.408 1.00 91.00 277 LEU A N 1
ATOM 2109 C CA . LEU A 1 277 ? -14.752 -11.980 0.908 1.00 91.00 277 LEU A CA 1
ATOM 2110 C C . LEU A 1 277 ? -15.836 -12.590 0.015 1.00 91.00 277 LEU A C 1
ATOM 2112 O O . LEU A 1 277 ? -16.836 -13.078 0.519 1.00 91.00 277 LEU A O 1
ATOM 2116 N N . SER A 1 278 ? -15.628 -12.635 -1.304 1.00 88.75 278 SER A N 1
ATOM 2117 C CA . SER A 1 278 ? -16.598 -13.226 -2.238 1.00 88.75 278 SER A CA 1
ATOM 2118 C C . SER A 1 278 ? -16.764 -14.746 -2.115 1.00 88.75 278 SER A C 1
ATOM 2120 O O . SER A 1 278 ? -17.714 -15.299 -2.668 1.00 88.75 278 SER A O 1
ATOM 2122 N N . ILE A 1 279 ? -15.837 -15.423 -1.429 1.00 89.62 279 ILE A N 1
ATOM 2123 C CA . ILE A 1 279 ? -15.849 -16.879 -1.229 1.00 89.62 279 ILE A CA 1
ATOM 2124 C C . ILE A 1 279 ? -16.110 -17.280 0.229 1.00 89.62 279 ILE A C 1
ATOM 2126 O O . ILE A 1 279 ? -16.207 -18.476 0.508 1.00 89.62 279 ILE A O 1
ATOM 2130 N N . MET A 1 280 ? -16.211 -16.315 1.150 1.00 75.19 280 MET A N 1
ATOM 2131 C CA . MET A 1 280 ? -16.621 -16.571 2.530 1.00 75.19 280 MET A CA 1
ATOM 2132 C C . MET A 1 280 ? -18.164 -16.584 2.604 1.00 75.19 280 MET A C 1
ATOM 2134 O O . MET A 1 280 ? -18.790 -15.680 2.052 1.00 75.19 280 MET A O 1
ATOM 2138 N N . PRO A 1 281 ? -18.776 -17.641 3.172 1.00 52.97 281 PRO A N 1
ATOM 2139 C CA . PRO A 1 281 ? -20.229 -17.831 3.205 1.00 52.97 281 PRO A CA 1
ATOM 2140 C C . PRO A 1 281 ? -20.951 -17.005 4.275 1.00 52.97 281 PRO A C 1
ATOM 2142 O O . PRO A 1 281 ? -20.363 -16.787 5.356 1.00 52.97 281 PRO A O 1
#